Protein AF-0000000080641724 (afdb_homodimer)

Nearest PDB structures (foldseek):
  3l7t-assembly2_C  TM=9.526E-01  e=4.894E-16  Streptococcus mutans
  2p25-assembly1_A-2  TM=9.460E-01  e=2.985E-15  Enterococcus faecalis V583
  3e5d-assembly1_A-2  TM=8.410E-01  e=4.192E-09  Listeria monocytogenes serotype 4b str. F2365
  5umq-assembly1_A  TM=7.640E-01  e=7.347E-09  Streptomyces sp. CB03234
  3vcx-assembly1_A  TM=6.620E-01  e=4.503E-07  Rhodopseudomonas palustris CGA009

Sequence (254 aa):
MLKSIHHIAIICSDYEKSKAFYTEILGFGIMKETYRKERGSYKLDLALDGAYVIELFSFPDPPERPTRPEAAGLRHLAFTVNDLEAAVRELKEKGIETEPIRTDPLTGKRFTFSFDPDKLPLELYEAMLKSIHHIAIICSDYEKSKAFYTEILGFGIMKETYRKERGSYKLDLALDGAYVIELFSFPDPPERPTRPEAAGLRHLAFTVNDLEAAVRELKEKGIETEPIRTDPLTGKRFTFSFDPDKLPLELYEA

Structure (mmCIF, N/CA/C/O backbone):
data_AF-0000000080641724-model_v1
#
loop_
_entity.id
_entity.type
_entity.pdbx_description
1 polymer 'Lactoylglutathione lyase Methylglyoxalase Aldoketomutase Glyoxalase I Glx I Ketone-aldehyde mutase S-D-lactoylglutathione methylglyoxal lyase'
#
loop_
_atom_site.group_PDB
_atom_site.id
_atom_site.type_symbol
_atom_site.label_atom_id
_atom_site.label_alt_id
_atom_site.label_comp_id
_atom_site.label_asym_id
_atom_site.label_entity_id
_atom_site.label_seq_id
_atom_site.pdbx_PDB_ins_code
_atom_site.Cartn_x
_atom_site.Cartn_y
_atom_site.Cartn_z
_atom_site.occupancy
_atom_site.B_iso_or_equiv
_atom_site.auth_seq_id
_atom_site.auth_comp_id
_atom_site.auth_asym_id
_atom_site.auth_atom_id
_atom_site.pdbx_PDB_model_num
ATOM 1 N N . MET A 1 1 ? 4.84 9.578 15.953 1 93.94 1 MET A N 1
ATOM 2 C CA . MET A 1 1 ? 3.527 9.977 15.453 1 93.94 1 MET A CA 1
ATOM 3 C C . MET A 1 1 ? 2.775 8.789 14.875 1 93.94 1 MET A C 1
ATOM 5 O O . MET A 1 1 ? 1.697 8.43 15.359 1 93.94 1 MET A O 1
ATOM 9 N N . LEU A 1 2 ? 3.295 8.125 13.852 1 96.75 2 LEU A N 1
ATOM 10 C CA . LEU A 1 2 ? 2.686 6.969 13.203 1 96.75 2 LEU A CA 1
ATOM 11 C C . LEU A 1 2 ? 2.953 5.695 14 1 96.75 2 LEU A C 1
ATOM 13 O O . LEU A 1 2 ? 4.062 5.492 14.492 1 96.75 2 LEU A O 1
ATOM 17 N N . LYS A 1 3 ? 2.023 4.824 14.102 1 95.25 3 LYS A N 1
ATOM 18 C CA . LYS A 1 3 ? 2.172 3.619 14.906 1 95.25 3 LYS A CA 1
ATOM 19 C C . LYS A 1 3 ? 2.305 2.381 14.031 1 95.25 3 LYS A C 1
ATOM 21 O O . LYS A 1 3 ? 3.141 1.512 14.289 1 95.25 3 LYS A O 1
ATOM 26 N N . SER A 1 4 ? 1.453 2.211 13.078 1 94.94 4 SER A N 1
ATOM 27 C CA . SER A 1 4 ? 1.405 1.027 12.227 1 94.94 4 SER A CA 1
ATOM 28 C C . SER A 1 4 ? 0.61 1.295 10.953 1 94.94 4 SER A C 1
ATOM 30 O O . SER A 1 4 ? -0.037 2.338 10.82 1 94.94 4 SER A O 1
ATOM 32 N N . ILE A 1 5 ? 0.735 0.429 10.016 1 96.25 5 ILE A N 1
ATOM 33 C CA . ILE A 1 5 ? -0.167 0.452 8.867 1 96.25 5 ILE A CA 1
ATOM 34 C C . ILE A 1 5 ? -1.58 0.085 9.312 1 96.25 5 ILE A C 1
ATOM 36 O O . ILE A 1 5 ? -1.776 -0.913 10.008 1 96.25 5 ILE A O 1
ATOM 40 N N . HIS A 1 6 ? -2.508 0.934 9.062 1 96.88 6 HIS A N 1
ATOM 41 C CA . HIS A 1 6 ? -3.904 0.625 9.344 1 96.88 6 HIS A CA 1
ATOM 42 C C . HIS A 1 6 ? -4.535 -0.172 8.203 1 96.88 6 HIS A C 1
ATOM 44 O O . HIS A 1 6 ? -5.148 -1.215 8.438 1 96.88 6 HIS A O 1
ATOM 50 N N . HIS A 1 7 ? -4.457 0.273 7.016 1 98 7 HIS A N 1
ATOM 51 C CA . HIS A 1 7 ? -4.938 -0.438 5.836 1 98 7 HIS A CA 1
ATOM 52 C C . HIS A 1 7 ? -4.328 0.135 4.562 1 98 7 HIS A C 1
ATOM 54 O O . HIS A 1 7 ? -3.67 1.178 4.598 1 98 7 HIS A O 1
ATOM 60 N N . ILE A 1 8 ? -4.477 -0.623 3.471 1 98.5 8 ILE A N 1
ATOM 61 C CA . ILE A 1 8 ? -4.094 -0.219 2.121 1 98.5 8 ILE A CA 1
ATOM 62 C C . ILE A 1 8 ? -5.324 -0.231 1.214 1 98.5 8 ILE A C 1
ATOM 64 O O . ILE A 1 8 ? -6.117 -1.175 1.245 1 98.5 8 ILE A O 1
ATOM 68 N N . ALA A 1 9 ? -5.461 0.778 0.444 1 98.75 9 ALA A N 1
ATOM 69 C CA . ALA A 1 9 ? -6.602 0.842 -0.465 1 98.75 9 ALA A CA 1
ATOM 70 C C . ALA A 1 9 ? -6.184 0.5 -1.893 1 98.75 9 ALA A C 1
ATOM 72 O O . ALA A 1 9 ? -5.098 0.874 -2.336 1 98.75 9 ALA A O 1
ATOM 73 N N . ILE A 1 10 ? -7.082 -0.162 -2.574 1 98.75 10 ILE A N 1
ATOM 74 C CA . ILE A 1 10 ? -6.895 -0.564 -3.963 1 98.75 10 ILE A CA 1
ATOM 75 C C . ILE A 1 10 ? -8.133 -0.208 -4.777 1 98.75 10 ILE A C 1
ATOM 77 O O . ILE A 1 10 ? -9.266 -0.399 -4.316 1 98.75 10 ILE A O 1
ATOM 81 N N . ILE A 1 11 ? -7.902 0.285 -5.973 1 98.56 11 ILE A N 1
ATOM 82 C CA . ILE A 1 11 ? -8.984 0.478 -6.934 1 98.56 11 ILE A CA 1
ATOM 83 C C . ILE A 1 11 ? -8.953 -0.639 -7.973 1 98.56 11 ILE A C 1
ATOM 85 O O . ILE A 1 11 ? -7.902 -0.942 -8.539 1 98.56 11 ILE A O 1
ATOM 89 N N . CYS A 1 12 ? -10.07 -1.206 -8.164 1 98.62 12 CYS A N 1
ATOM 90 C CA . CYS A 1 12 ? -10.148 -2.232 -9.195 1 98.62 12 CYS A CA 1
ATOM 91 C C . CYS A 1 12 ? -11.055 -1.788 -10.344 1 98.62 12 CYS A C 1
ATOM 93 O O . CYS A 1 12 ? -11.953 -0.975 -10.141 1 98.62 12 CYS A O 1
ATOM 95 N N . SER A 1 13 ? -10.852 -2.328 -11.547 1 98.06 13 SER A N 1
ATOM 96 C CA . SER A 1 13 ? -11.633 -1.978 -12.727 1 98.06 13 SER A CA 1
ATOM 97 C C . SER A 1 13 ? -12.875 -2.848 -12.844 1 98.06 13 SER A C 1
ATOM 99 O O . SER A 1 13 ? -13.938 -2.371 -13.25 1 98.06 13 SER A O 1
ATOM 101 N N . ASP A 1 14 ? -12.766 -4.141 -12.586 1 98.25 14 ASP A N 1
ATOM 102 C CA . ASP A 1 14 ? -13.859 -5.105 -12.555 1 98.25 14 ASP A CA 1
ATOM 103 C C . ASP A 1 14 ? -14.07 -5.652 -11.141 1 98.25 14 ASP A C 1
ATOM 105 O O . ASP A 1 14 ? -13.312 -6.516 -10.688 1 98.25 14 ASP A O 1
ATOM 109 N N . TYR A 1 15 ? -15.164 -5.156 -10.5 1 98.44 15 TYR A N 1
ATOM 110 C CA . TYR A 1 15 ? -15.375 -5.406 -9.078 1 98.44 15 TYR A CA 1
ATOM 111 C C . TYR A 1 15 ? -15.531 -6.898 -8.805 1 98.44 15 TYR A C 1
ATOM 113 O O . TYR A 1 15 ? -14.875 -7.441 -7.914 1 98.44 15 TYR A O 1
ATOM 121 N N . GLU A 1 16 ? -16.344 -7.539 -9.531 1 98.5 16 GLU A N 1
ATOM 122 C CA . GLU A 1 16 ? -16.625 -8.953 -9.281 1 98.5 16 GLU A CA 1
ATOM 123 C C . GLU A 1 16 ? -15.367 -9.797 -9.453 1 98.5 16 GLU A C 1
ATOM 125 O O . GLU A 1 16 ? -15.102 -10.695 -8.648 1 98.5 16 GLU A O 1
ATOM 130 N N . LYS A 1 17 ? -14.625 -9.531 -10.484 1 98.5 17 LYS A N 1
ATOM 131 C CA . LYS A 1 17 ? -13.383 -10.266 -10.742 1 98.5 17 LYS A CA 1
ATOM 132 C C . LYS A 1 17 ? -12.375 -10.047 -9.617 1 98.5 17 LYS A C 1
ATOM 134 O O . LYS A 1 17 ? -11.75 -11 -9.148 1 98.5 17 LYS A O 1
ATOM 139 N N . SER A 1 18 ? -12.242 -8.828 -9.227 1 98.81 18 SER A N 1
ATOM 140 C CA . SER A 1 18 ? -11.281 -8.508 -8.18 1 98.81 18 SER A CA 1
ATOM 141 C C . SER A 1 18 ? -11.719 -9.062 -6.832 1 98.81 18 SER A C 1
ATOM 143 O O . SER A 1 18 ? -10.898 -9.578 -6.066 1 98.81 18 SER A O 1
ATOM 145 N N . LYS A 1 19 ? -12.977 -8.93 -6.551 1 98.75 19 LYS A N 1
ATOM 146 C CA . LYS A 1 19 ? -13.5 -9.516 -5.32 1 98.75 19 LYS A CA 1
ATOM 147 C C . LYS A 1 19 ? -13.18 -11.008 -5.25 1 98.75 19 LYS A C 1
ATOM 149 O O . LYS A 1 19 ? -12.68 -11.492 -4.23 1 98.75 19 LYS A O 1
ATOM 154 N N . ALA A 1 20 ? -13.445 -11.719 -6.289 1 98.75 20 ALA A N 1
ATOM 155 C CA . ALA A 1 20 ? -13.164 -13.148 -6.332 1 98.75 20 ALA A CA 1
ATOM 156 C C . ALA A 1 20 ? -11.672 -13.422 -6.148 1 98.75 20 ALA A C 1
ATOM 158 O O . ALA A 1 20 ? -11.289 -14.344 -5.43 1 98.75 20 ALA A O 1
ATOM 159 N N . PHE A 1 21 ? -10.859 -12.633 -6.754 1 98.81 21 PHE A N 1
ATOM 160 C CA . PHE A 1 21 ? -9.414 -12.805 -6.672 1 98.81 21 PHE A CA 1
ATOM 161 C C . PHE A 1 21 ? -8.93 -12.648 -5.234 1 98.81 21 PHE A C 1
ATOM 163 O O . PHE A 1 21 ? -8.227 -13.508 -4.715 1 98.81 21 PHE A O 1
ATOM 170 N N . TYR A 1 22 ? -9.281 -11.586 -4.582 1 98.75 22 TYR A N 1
ATOM 171 C CA . TYR A 1 22 ? -8.75 -11.273 -3.26 1 98.75 22 TYR A CA 1
ATOM 172 C C . TYR A 1 22 ? -9.359 -12.18 -2.197 1 98.75 22 TYR A C 1
ATOM 174 O O . TYR A 1 22 ? -8.711 -12.508 -1.203 1 98.75 22 TYR A O 1
ATOM 182 N N . THR A 1 23 ? -10.586 -12.633 -2.4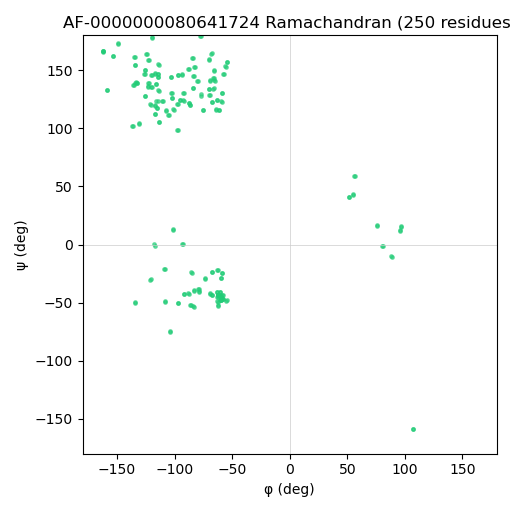16 1 98.44 23 THR A N 1
ATOM 183 C CA . THR A 1 23 ? -11.25 -13.406 -1.371 1 98.44 23 THR A CA 1
ATOM 184 C C . THR A 1 23 ? -11.102 -14.898 -1.631 1 98.44 23 THR A C 1
ATOM 186 O O . THR A 1 23 ? -10.586 -15.633 -0.785 1 98.44 23 THR A O 1
ATOM 189 N N . GLU A 1 24 ? -11.406 -15.359 -2.799 1 98.25 24 GLU A N 1
ATOM 190 C CA . GLU A 1 24 ? -11.43 -16.781 -3.096 1 98.25 24 GLU A CA 1
ATOM 191 C C . GLU A 1 24 ? -10.031 -17.297 -3.416 1 98.25 24 GLU A C 1
ATOM 193 O O . GLU A 1 24 ? -9.656 -18.406 -3.01 1 98.25 24 GLU A O 1
ATOM 198 N N . ILE A 1 25 ? -9.32 -16.547 -4.105 1 98.12 25 ILE A N 1
ATOM 199 C CA . ILE A 1 25 ? -8.008 -17.016 -4.539 1 98.12 25 ILE A CA 1
ATOM 200 C C . ILE A 1 25 ? -6.977 -16.719 -3.451 1 98.12 25 ILE A C 1
ATOM 202 O O . ILE A 1 25 ? -6.258 -17.625 -3.01 1 98.12 25 ILE A O 1
ATOM 206 N N . LEU A 1 26 ? -6.926 -15.469 -2.996 1 98.06 26 LEU A N 1
ATOM 207 C CA . LEU A 1 26 ? -5.891 -15.094 -2.035 1 98.06 26 LEU A CA 1
ATOM 208 C C . LEU A 1 26 ? -6.332 -15.422 -0.611 1 98.06 26 LEU A C 1
ATOM 210 O O . LEU A 1 26 ? -5.508 -15.461 0.305 1 98.06 26 LEU A O 1
ATOM 214 N N . GLY A 1 27 ? -7.605 -15.492 -0.368 1 97.31 27 GLY A N 1
ATOM 215 C CA . GLY A 1 27 ? -8.086 -16 0.905 1 97.31 27 GLY A CA 1
ATOM 216 C C . GLY A 1 27 ? -8.406 -14.914 1.906 1 97.31 27 GLY A C 1
ATOM 217 O O . GLY A 1 27 ? -8.539 -15.18 3.104 1 97.31 27 GLY A O 1
ATOM 218 N N . PHE A 1 28 ? -8.531 -13.711 1.495 1 98.44 28 PHE A N 1
ATOM 219 C CA . PHE A 1 28 ? -8.93 -12.648 2.408 1 98.44 28 PHE A CA 1
ATOM 220 C C . PHE A 1 28 ? -10.359 -12.867 2.896 1 98.44 28 PHE A C 1
ATOM 222 O O . PHE A 1 28 ? -11.227 -13.289 2.129 1 98.44 28 PHE A O 1
ATOM 229 N N . GLY A 1 29 ? -10.586 -12.562 4.215 1 98.25 29 GLY A N 1
ATOM 230 C CA . GLY A 1 29 ? -11.938 -12.539 4.742 1 98.25 29 GLY A CA 1
ATOM 231 C C . GLY A 1 29 ? -12.656 -11.219 4.488 1 98.25 29 GLY A C 1
ATOM 232 O O . GLY A 1 29 ? -12.047 -10.156 4.551 1 98.25 29 GLY A O 1
ATOM 233 N N . ILE A 1 30 ? -13.977 -11.266 4.242 1 98.06 30 ILE A N 1
ATOM 234 C CA . ILE A 1 30 ? -14.789 -10.07 4.055 1 98.06 30 ILE A CA 1
ATOM 235 C C . ILE A 1 30 ? -15.266 -9.555 5.41 1 98.06 30 ILE A C 1
ATOM 237 O O . ILE A 1 30 ? -15.945 -10.273 6.148 1 98.06 30 ILE A O 1
ATOM 241 N N . MET A 1 31 ? -14.906 -8.375 5.711 1 97 31 MET A N 1
ATOM 242 C CA . MET A 1 31 ? -15.391 -7.75 6.938 1 97 31 MET A CA 1
ATOM 243 C C . MET A 1 31 ? -16.672 -6.961 6.684 1 97 31 MET A C 1
ATOM 245 O O . MET A 1 31 ? -17.578 -6.969 7.508 1 97 31 MET A O 1
ATOM 249 N N . LYS A 1 32 ? -16.688 -6.242 5.602 1 96.38 32 LYS A N 1
ATOM 250 C CA . LYS A 1 32 ? -17.859 -5.441 5.219 1 96.38 32 LYS A CA 1
ATOM 251 C C . LYS A 1 32 ? -17.844 -5.129 3.727 1 96.38 32 LYS A C 1
ATOM 253 O O . LYS A 1 32 ? -16.797 -4.789 3.168 1 96.38 32 LYS A O 1
ATOM 258 N N . GLU A 1 33 ? -18.969 -5.328 3.094 1 97.69 33 GLU A N 1
ATOM 259 C CA . GLU A 1 33 ? -19.172 -4.965 1.695 1 97.69 33 GLU A CA 1
ATOM 260 C C . GLU A 1 33 ? -20.266 -3.904 1.562 1 97.69 33 GLU A C 1
ATOM 262 O O . GLU A 1 33 ? -21.406 -4.129 1.961 1 97.69 33 GLU A O 1
ATOM 267 N N . THR A 1 34 ? -19.859 -2.775 0.999 1 96.19 34 THR A N 1
ATOM 268 C CA . THR A 1 34 ? -20.781 -1.649 0.914 1 96.19 34 THR A CA 1
ATOM 269 C C . THR A 1 34 ? -20.906 -1.158 -0.526 1 96.19 34 THR A C 1
ATOM 271 O O . THR A 1 34 ? -19.891 -0.906 -1.189 1 96.19 34 THR A O 1
ATOM 274 N N . TYR A 1 35 ? -22.141 -1.068 -0.961 1 96.81 35 TYR A N 1
ATOM 275 C CA . TYR A 1 35 ? -22.391 -0.408 -2.236 1 96.81 35 TYR A CA 1
ATOM 276 C C . TYR A 1 35 ? -22.828 1.041 -2.027 1 96.81 35 TYR A C 1
ATOM 278 O O . TYR A 1 35 ? -23.797 1.314 -1.316 1 96.81 35 TYR A O 1
ATOM 286 N N . ARG A 1 36 ? -22 1.877 -2.637 1 94.81 36 ARG A N 1
ATOM 287 C CA . ARG A 1 36 ? -22.297 3.305 -2.559 1 94.81 36 ARG A CA 1
ATOM 288 C C . ARG A 1 36 ? -23.031 3.781 -3.809 1 94.81 36 ARG A 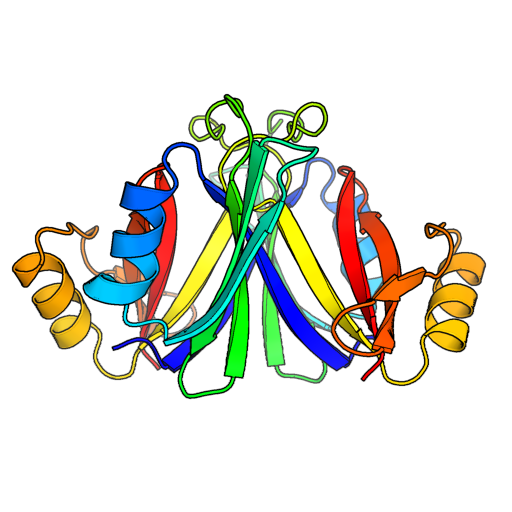C 1
ATOM 290 O O . ARG A 1 36 ? -22.406 4.125 -4.809 1 94.81 36 ARG A O 1
ATOM 297 N N . LYS A 1 37 ? -24.312 3.891 -3.746 1 93.81 37 LYS A N 1
ATOM 298 C CA . LYS A 1 37 ? -25.203 4.117 -4.883 1 93.81 37 LYS A CA 1
ATOM 299 C C . LYS A 1 37 ? -24.922 5.465 -5.539 1 93.81 37 LYS A C 1
ATOM 301 O O . LYS A 1 37 ? -24.891 5.57 -6.77 1 93.81 37 LYS A O 1
ATOM 306 N N . GLU A 1 38 ? -24.688 6.445 -4.723 1 93.12 38 GLU A N 1
ATOM 307 C CA . GLU A 1 38 ? -24.5 7.809 -5.211 1 93.12 38 GLU A CA 1
ATOM 308 C C . GLU A 1 38 ? -23.281 7.914 -6.117 1 93.12 38 GLU A C 1
ATOM 310 O O . GLU A 1 38 ? -23.234 8.766 -7.004 1 93.12 38 GLU A O 1
ATOM 315 N N . ARG A 1 39 ? -22.344 6.996 -6.008 1 91.62 39 ARG A N 1
ATOM 316 C CA . ARG A 1 39 ? -21.109 7.051 -6.77 1 91.62 39 ARG A CA 1
ATOM 317 C C . ARG A 1 39 ? -20.969 5.848 -7.695 1 91.62 39 ARG A C 1
ATOM 319 O O . ARG A 1 39 ? -20.016 5.746 -8.461 1 91.62 39 ARG A O 1
ATOM 326 N N . GLY A 1 40 ? -22.031 4.949 -7.637 1 94.44 40 GLY A N 1
ATOM 327 C CA . GLY A 1 40 ? -21.859 3.711 -8.391 1 94.44 40 GLY A CA 1
ATOM 328 C C . GLY A 1 40 ? -20.594 2.957 -8.031 1 94.44 40 GLY A C 1
ATOM 329 O O . GLY A 1 40 ? -19.844 2.543 -8.914 1 94.44 40 GLY A O 1
ATOM 330 N N . SER A 1 41 ? -20.297 2.869 -6.785 1 96.69 41 SER A N 1
ATOM 331 C CA . SER A 1 41 ? -19.016 2.373 -6.309 1 96.69 41 SER A CA 1
ATOM 332 C C . SER A 1 41 ? -19.188 1.368 -5.176 1 96.69 41 SER A C 1
ATOM 334 O O . SER A 1 41 ? -20.078 1.52 -4.344 1 96.69 41 SER A O 1
ATOM 336 N N . TYR A 1 42 ? -18.391 0.345 -5.23 1 97.94 42 TYR A N 1
ATOM 337 C CA . TYR A 1 42 ? -18.297 -0.574 -4.102 1 97.94 42 TYR A CA 1
ATOM 338 C C . TYR A 1 42 ? -17.094 -0.231 -3.223 1 97.94 42 TYR A C 1
ATOM 340 O O . TYR A 1 42 ? -16.062 0.228 -3.719 1 97.94 42 TYR A O 1
ATOM 348 N N . LYS A 1 43 ? -17.281 -0.448 -1.963 1 97.62 43 LYS A N 1
ATOM 349 C CA . LYS A 1 43 ? -16.188 -0.546 -0.99 1 97.62 43 LYS A CA 1
ATOM 350 C C . LYS A 1 43 ? -16.203 -1.896 -0.281 1 97.62 43 LYS A C 1
ATOM 352 O O . LYS A 1 43 ? -17.188 -2.252 0.366 1 97.62 43 LYS A O 1
ATOM 357 N N . LEU A 1 44 ? -15.148 -2.623 -0.396 1 98.44 44 LEU A N 1
ATOM 358 C CA . LEU A 1 44 ? -15 -3.939 0.213 1 98.44 44 LEU A CA 1
ATOM 359 C C . LEU A 1 44 ? -13.867 -3.947 1.233 1 98.44 44 LEU A C 1
ATOM 361 O O . LEU A 1 44 ? -12.703 -3.779 0.872 1 98.44 44 LEU A O 1
ATOM 365 N N . ASP A 1 45 ? -14.211 -4.09 2.49 1 97.94 45 ASP A N 1
ATOM 366 C CA . ASP A 1 45 ? -13.234 -4.168 3.576 1 97.94 45 ASP A CA 1
ATOM 367 C C . ASP A 1 45 ? -12.766 -5.605 3.791 1 97.94 45 ASP A C 1
ATOM 369 O O . ASP A 1 45 ? -13.578 -6.492 4.078 1 97.94 45 ASP A O 1
ATOM 373 N N . LEU A 1 46 ? -11.469 -5.809 3.672 1 98.5 46 LEU A N 1
ATOM 374 C CA . LEU A 1 46 ? -10.922 -7.16 3.67 1 98.5 46 LEU A CA 1
ATOM 375 C C . LEU A 1 46 ? -9.938 -7.348 4.82 1 98.5 46 LEU A C 1
ATOM 377 O O . LEU A 1 46 ? -9.203 -6.422 5.172 1 98.5 46 LEU A O 1
ATOM 381 N N . ALA A 1 47 ? -9.922 -8.531 5.336 1 97.81 47 ALA A N 1
ATOM 382 C CA . ALA A 1 47 ? -9.055 -8.867 6.465 1 97.81 47 ALA A CA 1
ATOM 383 C C . ALA A 1 47 ? -8.203 -10.094 6.152 1 97.81 47 ALA A C 1
ATOM 385 O O . ALA A 1 47 ? -8.609 -10.969 5.391 1 97.81 47 ALA A O 1
ATOM 386 N N . LEU A 1 48 ? -7.012 -10.141 6.664 1 95.62 48 LEU A N 1
ATOM 387 C CA . LEU A 1 48 ? -6.152 -11.32 6.723 1 95.62 48 LEU A CA 1
ATOM 388 C C . LEU A 1 48 ? -6.07 -11.859 8.148 1 95.62 48 LEU A C 1
ATOM 390 O O . LEU A 1 48 ? -5.594 -11.164 9.055 1 95.62 48 LEU A O 1
ATOM 394 N N . ASP A 1 49 ? -6.555 -13.039 8.406 1 91.81 49 ASP A N 1
ATOM 395 C CA . ASP A 1 49 ? -6.57 -13.648 9.734 1 91.81 49 ASP A CA 1
ATOM 396 C C . ASP A 1 49 ? -7.18 -12.711 10.766 1 91.81 49 ASP A C 1
ATOM 398 O O . ASP A 1 49 ? -6.598 -12.484 11.828 1 91.81 49 ASP A O 1
ATOM 402 N N . GLY A 1 50 ? -8.211 -12.039 10.422 1 91.31 50 GLY A N 1
ATOM 403 C CA . GLY A 1 50 ? -8.969 -11.195 11.328 1 91.31 50 GLY A CA 1
ATOM 404 C C . GLY A 1 50 ? -8.445 -9.773 11.398 1 91.31 50 GLY A C 1
ATOM 405 O O . GLY A 1 50 ? -9.086 -8.898 11.984 1 91.31 50 GLY A O 1
ATOM 406 N N . ALA A 1 51 ? -7.309 -9.484 10.852 1 92.62 51 ALA A N 1
ATOM 407 C CA . ALA A 1 51 ? -6.734 -8.148 10.875 1 92.62 51 ALA A CA 1
ATOM 408 C C . ALA A 1 51 ? -7.148 -7.352 9.641 1 92.62 51 ALA A C 1
ATOM 410 O O . ALA A 1 51 ? -7.004 -7.832 8.508 1 92.62 51 ALA A O 1
ATOM 411 N N . TYR A 1 52 ? -7.758 -6.191 9.852 1 91.94 52 TYR A N 1
ATOM 412 C CA . TYR A 1 52 ? -8.156 -5.273 8.789 1 91.94 52 TYR A CA 1
ATOM 413 C C . TYR A 1 52 ? -6.953 -4.836 7.965 1 91.94 52 TYR A C 1
ATOM 415 O O . TYR A 1 52 ? -6 -4.266 8.5 1 91.94 52 TYR A O 1
ATOM 423 N N . VAL A 1 53 ? -6.973 -5.066 6.621 1 94.56 53 VAL A N 1
ATOM 424 C CA . VAL A 1 53 ? -5.734 -4.898 5.871 1 94.56 53 VAL A CA 1
ATOM 425 C C . VAL A 1 53 ? -6.012 -4.113 4.59 1 94.56 53 VAL A C 1
ATOM 427 O O . VAL A 1 53 ? -5.309 -3.146 4.281 1 94.56 53 VAL A O 1
ATOM 430 N N . ILE A 1 54 ? -7.016 -4.496 3.781 1 98.25 54 ILE A N 1
ATOM 431 C CA . ILE A 1 54 ? -7.211 -3.93 2.449 1 98.25 54 ILE A CA 1
ATOM 432 C C . ILE A 1 54 ? -8.609 -3.334 2.342 1 98.25 54 ILE A C 1
ATOM 434 O O . ILE A 1 54 ? -9.586 -3.934 2.811 1 98.25 54 ILE A O 1
ATOM 438 N N . GLU A 1 55 ? -8.703 -2.184 1.783 1 98.38 55 GLU A N 1
ATOM 439 C CA . GLU A 1 55 ? -9.945 -1.629 1.253 1 98.38 55 GLU A CA 1
ATOM 440 C C . GLU A 1 55 ? -9.969 -1.682 -0.272 1 98.38 55 GLU A C 1
ATOM 442 O O . GLU A 1 55 ? -9.18 -1.002 -0.933 1 98.38 55 GLU A O 1
ATOM 447 N N . LEU A 1 56 ? -10.82 -2.498 -0.816 1 98.75 56 LEU A N 1
ATOM 448 C CA . LEU A 1 56 ? -10.984 -2.596 -2.264 1 98.75 56 LEU A CA 1
ATOM 449 C C . LEU A 1 56 ? -12.125 -1.715 -2.746 1 98.75 56 LEU A C 1
ATOM 451 O O . LEU A 1 56 ? -13.266 -1.863 -2.289 1 98.75 56 LEU A O 1
ATOM 455 N N . PHE A 1 57 ? -11.812 -0.826 -3.689 1 98.38 57 PHE A N 1
ATOM 456 C CA . PHE A 1 57 ? -12.797 0.1 -4.234 1 98.38 57 PHE A CA 1
ATOM 457 C C . PHE A 1 57 ? -13.055 -0.187 -5.707 1 98.38 57 PHE A C 1
ATOM 459 O O . PHE A 1 57 ? -12.133 -0.544 -6.445 1 98.38 57 PHE A O 1
ATOM 466 N N . SER A 1 58 ? -14.227 -0.011 -6.066 1 97.69 58 SER A N 1
ATOM 467 C CA . SER A 1 58 ? -14.531 0.132 -7.488 1 97.69 58 SER A CA 1
ATOM 468 C C . SER A 1 58 ? -15.047 1.531 -7.801 1 97.69 58 SER A C 1
ATOM 470 O O . SER A 1 58 ? -15.664 2.178 -6.949 1 97.69 58 SER A O 1
ATOM 472 N N . PHE A 1 59 ? -14.734 2.027 -8.961 1 95.88 59 PHE A N 1
ATOM 473 C CA . PHE A 1 59 ? -15.289 3.254 -9.523 1 95.88 59 PHE A CA 1
ATOM 474 C C . PHE A 1 59 ? -15.688 3.047 -10.977 1 95.88 59 PHE A C 1
ATOM 476 O O . PHE A 1 59 ? -15.18 2.148 -11.648 1 95.88 59 PHE A O 1
ATOM 483 N N . PRO A 1 60 ? -16.641 3.887 -11.328 1 94.5 60 PRO A N 1
ATOM 484 C CA . PRO A 1 60 ? -16.984 3.775 -12.742 1 94.5 60 PRO A CA 1
ATOM 485 C C . PRO A 1 60 ? -15.812 4.09 -13.664 1 94.5 60 PRO A C 1
ATOM 487 O O . PRO A 1 60 ? -15.281 5.199 -13.633 1 94.5 60 PRO A O 1
ATOM 490 N N . ASP A 1 61 ? -15.32 3.227 -14.414 1 92.81 61 ASP A N 1
ATOM 491 C CA . ASP A 1 61 ? -14.359 3.309 -15.508 1 92.81 61 ASP A CA 1
ATOM 492 C C . ASP A 1 61 ? -13.055 3.961 -15.047 1 92.81 61 ASP A C 1
ATOM 494 O O . ASP A 1 61 ? -12.602 4.938 -15.641 1 92.81 61 ASP A O 1
ATOM 498 N N . PRO A 1 62 ? -12.359 3.422 -14.047 1 96.5 62 PRO A N 1
ATOM 499 C CA . PRO A 1 62 ? -11.055 3.973 -13.688 1 96.5 62 PRO A CA 1
ATOM 500 C C . PRO A 1 62 ? -10.008 3.775 -14.789 1 96.5 62 PRO A C 1
ATOM 502 O O . PRO A 1 62 ? -10.016 2.75 -15.469 1 96.5 62 PRO A O 1
ATOM 505 N N . PRO A 1 63 ? -9.117 4.82 -14.953 1 96.38 63 PRO A N 1
ATOM 506 C CA . PRO A 1 63 ? -8.008 4.559 -15.867 1 96.38 63 PRO A CA 1
ATOM 507 C C . PRO A 1 63 ? -7.203 3.316 -15.484 1 96.38 63 PRO A C 1
ATOM 509 O O . PRO A 1 63 ? -7.148 2.951 -14.305 1 96.38 63 PRO A O 1
ATOM 512 N N . GLU A 1 64 ? -6.609 2.734 -16.5 1 96.5 64 GLU A N 1
ATOM 513 C CA . GLU A 1 64 ? -5.781 1.558 -16.25 1 96.5 64 GLU A CA 1
ATOM 514 C C . GLU A 1 64 ? -4.555 1.908 -15.414 1 96.5 64 GLU A C 1
ATOM 516 O O . GLU A 1 64 ? -4.031 3.021 -15.5 1 96.5 64 GLU A O 1
ATOM 521 N N . ARG A 1 65 ? -4.102 0.995 -14.648 1 96.19 65 ARG A N 1
ATOM 522 C CA . ARG A 1 65 ? -2.857 1.165 -13.906 1 96.19 65 ARG A CA 1
ATOM 523 C C . ARG A 1 65 ? -1.688 1.42 -14.852 1 96.19 65 ARG A C 1
ATOM 525 O O . ARG A 1 65 ? -1.47 0.658 -15.797 1 96.19 65 ARG A O 1
ATOM 532 N N . PRO A 1 66 ? -0.918 2.459 -14.562 1 93.81 66 PRO A N 1
ATOM 533 C CA . PRO A 1 66 ? 0.319 2.633 -15.328 1 93.81 66 PRO A CA 1
ATOM 534 C C . PRO A 1 66 ? 1.416 1.658 -14.906 1 93.81 66 PRO A C 1
ATOM 536 O O . PRO A 1 66 ? 1.977 1.793 -13.812 1 93.81 66 PRO A O 1
ATOM 539 N N . THR A 1 67 ? 1.852 0.777 -15.742 1 88.88 67 THR A N 1
ATOM 540 C CA . THR A 1 67 ? 2.738 -0.31 -15.344 1 88.88 67 THR A CA 1
ATOM 541 C C . THR A 1 67 ? 4.051 -0.251 -16.125 1 88.88 67 THR A C 1
ATOM 543 O O . THR A 1 67 ? 5.086 -0.704 -15.641 1 88.88 67 THR A O 1
ATOM 546 N N . ARG A 1 68 ? 4.027 0.265 -17.344 1 86.88 68 ARG A N 1
ATOM 547 C CA . ARG A 1 68 ? 5.234 0.34 -18.156 1 86.88 68 ARG A CA 1
ATOM 548 C C . ARG A 1 68 ? 5.34 1.691 -18.859 1 86.88 68 ARG A C 1
ATOM 550 O O . ARG A 1 68 ? 4.758 1.892 -19.922 1 86.88 68 ARG A O 1
ATOM 557 N N . PRO A 1 69 ? 6.102 2.459 -18.359 1 92.31 69 PRO A N 1
ATOM 558 C CA . PRO A 1 69 ? 6.777 2.395 -17.062 1 92.31 69 PRO A CA 1
ATOM 559 C C . PRO A 1 69 ? 5.824 2.59 -15.891 1 92.31 69 PRO A C 1
ATOM 561 O O . PRO A 1 69 ? 4.684 3.027 -16.078 1 92.31 69 PRO A O 1
ATOM 564 N N . GLU A 1 70 ? 6.191 2.158 -14.727 1 95.25 70 GLU A N 1
ATOM 565 C CA . GLU A 1 70 ? 5.406 2.398 -13.516 1 95.25 70 GLU A CA 1
ATOM 566 C C . GLU A 1 70 ? 5.438 3.873 -13.125 1 95.25 70 GLU A C 1
ATOM 568 O O . GLU A 1 70 ? 6.469 4.531 -13.25 1 95.25 70 GLU A O 1
ATOM 573 N N . ALA A 1 71 ? 4.328 4.336 -12.672 1 96.69 71 ALA A N 1
ATOM 574 C CA . ALA A 1 71 ? 4.207 5.734 -12.266 1 96.69 71 ALA A CA 1
ATOM 575 C C . ALA A 1 71 ? 4.68 5.926 -10.828 1 96.69 71 ALA A C 1
ATOM 577 O O . ALA A 1 71 ? 4.777 4.961 -10.062 1 96.69 71 ALA A O 1
ATOM 578 N N . ALA A 1 72 ? 5 7.203 -10.5 1 97.88 72 ALA A N 1
ATOM 579 C CA . ALA A 1 72 ? 5.191 7.551 -9.094 1 97.88 72 ALA A CA 1
ATOM 580 C C . ALA A 1 72 ? 3.971 7.164 -8.266 1 97.88 72 ALA A C 1
ATOM 582 O O . ALA A 1 72 ? 2.854 7.094 -8.781 1 97.88 72 ALA A O 1
ATOM 583 N N . GLY A 1 73 ? 4.219 7 -6.965 1 97.56 73 GLY A N 1
ATOM 584 C CA . GLY A 1 73 ? 3.168 6.504 -6.094 1 97.56 73 GLY A CA 1
ATOM 585 C C . GLY A 1 73 ? 3.393 5.07 -5.641 1 97.56 73 GLY A C 1
ATOM 586 O O . GLY A 1 73 ? 4.531 4.598 -5.605 1 97.56 73 GLY A O 1
ATOM 587 N N . LEU A 1 74 ? 2.316 4.5 -5.262 1 97.75 74 LEU A N 1
ATOM 588 C CA . LEU A 1 74 ? 2.416 3.137 -4.75 1 97.75 74 LEU A CA 1
ATOM 589 C C . LEU A 1 74 ? 2.752 2.162 -5.875 1 97.75 74 LEU A C 1
ATOM 591 O O . LEU A 1 74 ? 2.115 2.18 -6.93 1 97.75 74 LEU A O 1
ATOM 595 N N . ARG A 1 75 ? 3.709 1.294 -5.59 1 98.19 75 ARG A N 1
ATOM 596 C CA . ARG A 1 75 ? 4.254 0.395 -6.602 1 98.19 75 ARG A CA 1
ATOM 597 C C . ARG A 1 75 ? 3.719 -1.021 -6.422 1 98.19 75 ARG A C 1
ATOM 599 O O . ARG A 1 75 ? 2.844 -1.463 -7.172 1 98.19 75 ARG A O 1
ATOM 606 N N . HIS A 1 76 ? 4.199 -1.739 -5.445 1 98.56 76 HIS A N 1
ATOM 607 C CA . HIS A 1 76 ? 3.736 -3.102 -5.207 1 98.56 76 HIS A CA 1
ATOM 608 C C . HIS A 1 76 ? 3.449 -3.338 -3.73 1 98.56 76 HIS A C 1
ATOM 610 O O . HIS A 1 76 ? 3.803 -2.512 -2.885 1 98.56 76 HIS A O 1
ATOM 616 N N . LEU A 1 77 ? 2.701 -4.355 -3.5 1 98.38 77 LEU A N 1
ATOM 617 C CA . LEU A 1 77 ? 2.365 -4.836 -2.164 1 98.38 77 LEU A CA 1
ATOM 618 C C . LEU A 1 77 ? 2.973 -6.211 -1.913 1 98.38 77 LEU A C 1
ATOM 620 O O . LEU A 1 77 ? 2.895 -7.094 -2.77 1 98.38 77 LEU A O 1
ATOM 624 N N . ALA A 1 78 ? 3.613 -6.383 -0.766 1 98.44 78 ALA A N 1
ATOM 625 C CA . ALA A 1 78 ? 4.258 -7.656 -0.449 1 98.44 78 ALA A CA 1
ATOM 626 C C . ALA A 1 78 ? 3.604 -8.312 0.762 1 98.44 78 ALA A C 1
ATOM 628 O O . ALA A 1 78 ? 3.324 -7.652 1.763 1 98.44 78 ALA A O 1
ATOM 629 N N . PHE A 1 79 ? 3.414 -9.609 0.654 1 98.25 79 PHE A N 1
ATOM 630 C CA . PHE A 1 79 ? 2.857 -10.398 1.745 1 98.25 79 PHE A CA 1
ATOM 631 C C . PHE A 1 79 ? 3.865 -11.43 2.234 1 98.25 79 PHE A C 1
ATOM 633 O O . PHE A 1 79 ? 4.625 -11.992 1.439 1 98.25 79 PHE A O 1
ATOM 640 N N . THR A 1 80 ? 3.779 -11.688 3.518 1 97.75 80 THR A N 1
ATOM 641 C CA . THR A 1 80 ? 4.57 -12.766 4.094 1 97.75 80 THR A CA 1
ATOM 642 C C . THR A 1 80 ? 3.865 -14.109 3.922 1 97.75 80 THR A C 1
ATOM 644 O O . THR A 1 80 ? 2.652 -14.211 4.113 1 97.75 80 THR A O 1
ATOM 647 N N . VAL A 1 81 ? 4.605 -15.117 3.514 1 98.19 81 VAL A N 1
ATOM 648 C CA . VAL A 1 81 ? 4.113 -16.484 3.482 1 98.19 81 VAL A CA 1
ATOM 649 C C . VAL A 1 81 ? 5.066 -17.391 4.258 1 98.19 81 VAL A C 1
ATOM 651 O O . VAL A 1 81 ? 6.266 -17.125 4.332 1 98.19 81 VAL A O 1
ATOM 654 N N . ASN A 1 82 ? 4.562 -18.453 4.855 1 97.62 82 ASN A N 1
ATOM 655 C CA . ASN A 1 82 ? 5.402 -19.391 5.594 1 97.62 82 ASN A CA 1
ATOM 656 C C . ASN A 1 82 ? 6.133 -20.344 4.656 1 97.62 82 ASN A C 1
ATOM 658 O O . ASN A 1 82 ? 7.281 -20.719 4.906 1 97.62 82 ASN A O 1
ATOM 662 N N . ASP A 1 83 ? 5.543 -20.812 3.664 1 98.06 83 ASP A N 1
ATOM 663 C CA . ASP A 1 83 ? 6.051 -21.75 2.672 1 98.06 83 ASP A CA 1
ATOM 664 C C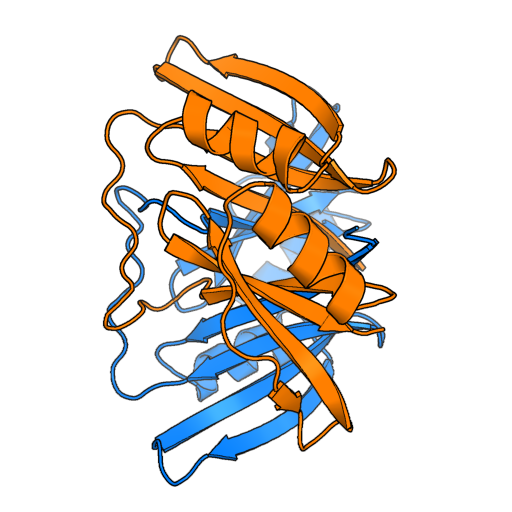 . ASP A 1 83 ? 5.781 -21.25 1.254 1 98.06 83 ASP A C 1
ATOM 666 O O . ASP A 1 83 ? 4.664 -21.391 0.745 1 98.06 83 ASP A O 1
ATOM 670 N N . LEU A 1 84 ? 6.82 -20.75 0.611 1 98.5 84 LEU A N 1
ATOM 671 C CA . LEU A 1 84 ? 6.676 -20.109 -0.689 1 98.5 84 LEU A CA 1
ATOM 672 C C . LEU A 1 84 ? 6.277 -21.125 -1.757 1 98.5 84 LEU A C 1
ATOM 674 O O . LEU A 1 84 ? 5.41 -20.844 -2.59 1 98.5 84 LEU A O 1
ATOM 678 N N . GLU A 1 85 ? 6.887 -22.281 -1.758 1 98.25 85 GLU A N 1
ATOM 679 C CA . GLU A 1 85 ? 6.562 -23.312 -2.74 1 98.25 85 GLU A CA 1
ATOM 680 C C . GLU A 1 85 ? 5.098 -23.734 -2.643 1 98.25 85 GLU A C 1
ATOM 682 O O . GLU A 1 85 ? 4.422 -23.891 -3.662 1 98.25 85 GLU A O 1
ATOM 687 N N . ALA A 1 86 ? 4.684 -23.906 -1.44 1 98.38 86 ALA A N 1
ATOM 688 C CA . ALA A 1 86 ? 3.285 -24.281 -1.228 1 98.38 86 ALA A CA 1
ATOM 689 C C . ALA A 1 86 ? 2.348 -23.188 -1.728 1 98.38 86 ALA A C 1
ATOM 691 O O . ALA A 1 86 ? 1.313 -23.469 -2.334 1 98.38 86 ALA A O 1
ATOM 692 N N . ALA A 1 87 ? 2.688 -21.953 -1.431 1 98.44 87 ALA A N 1
ATOM 693 C CA . ALA A 1 87 ? 1.878 -20.812 -1.876 1 98.44 87 ALA A CA 1
ATOM 694 C C . ALA A 1 87 ? 1.787 -20.766 -3.398 1 98.44 87 ALA A C 1
ATOM 696 O O . ALA A 1 87 ? 0.703 -20.594 -3.957 1 98.44 87 ALA A O 1
ATOM 697 N N . VAL A 1 88 ? 2.898 -20.891 -4.059 1 98.5 88 VAL A N 1
ATOM 698 C CA . VAL A 1 88 ? 2.959 -20.875 -5.516 1 98.5 88 VAL A CA 1
ATOM 699 C C . VAL A 1 88 ? 2.105 -22 -6.086 1 98.5 88 VAL A C 1
ATOM 701 O O . VAL A 1 88 ? 1.353 -21.797 -7.039 1 98.5 88 VAL A O 1
ATOM 704 N N . ARG A 1 89 ? 2.271 -23.172 -5.504 1 98.31 89 ARG A N 1
ATOM 705 C CA . ARG A 1 89 ? 1.482 -24.312 -5.941 1 98.31 89 ARG A CA 1
ATOM 706 C C . ARG A 1 89 ? -0.01 -24.031 -5.805 1 98.31 89 ARG A C 1
ATOM 708 O O . ARG A 1 89 ? -0.789 -24.328 -6.711 1 98.31 89 ARG A O 1
ATOM 715 N N . GLU A 1 90 ? -0.361 -23.516 -4.699 1 98.12 90 GLU A N 1
ATOM 716 C CA . GLU A 1 90 ? -1.764 -23.203 -4.457 1 98.12 90 GLU A CA 1
ATOM 717 C C . GLU A 1 90 ? -2.289 -22.203 -5.484 1 98.12 90 GLU A C 1
ATOM 719 O O . GLU A 1 90 ? -3.396 -22.359 -6.004 1 98.12 90 GLU A O 1
ATOM 724 N N . LEU A 1 91 ? -1.566 -21.141 -5.723 1 98.44 91 LEU A N 1
ATOM 725 C CA . LEU A 1 91 ? -1.959 -20.141 -6.719 1 98.44 91 LEU A CA 1
ATOM 726 C C . LEU A 1 91 ? -2.107 -20.781 -8.094 1 98.44 91 LEU A C 1
ATOM 728 O O . LEU A 1 91 ? -3.082 -20.531 -8.805 1 98.44 91 LEU A O 1
ATOM 732 N N . LYS A 1 92 ? -1.191 -21.625 -8.453 1 98.06 92 LYS A N 1
ATOM 733 C CA . LYS A 1 92 ? -1.232 -22.297 -9.742 1 98.06 92 LYS A CA 1
ATOM 734 C C . LYS A 1 92 ? -2.479 -23.172 -9.875 1 98.06 92 LYS A C 1
ATOM 736 O O . LYS A 1 92 ? -3.121 -23.188 -10.922 1 98.06 92 LYS A O 1
ATOM 741 N N . GLU A 1 93 ? -2.762 -23.875 -8.82 1 98.06 93 GLU A N 1
ATOM 742 C CA . GLU A 1 93 ? -3.945 -24.719 -8.812 1 98.06 93 GLU A CA 1
ATOM 743 C C . GLU A 1 93 ? -5.219 -23.906 -9.031 1 98.06 93 GLU A C 1
ATOM 745 O O . GLU A 1 93 ? -6.211 -24.438 -9.547 1 98.06 93 GLU A O 1
ATOM 750 N N . LYS A 1 94 ? -5.133 -22.719 -8.625 1 98 94 LYS A N 1
ATOM 751 C CA . LYS A 1 94 ? -6.285 -21.828 -8.766 1 98 94 LYS A CA 1
ATOM 752 C C . LYS A 1 94 ? -6.207 -21.031 -10.07 1 98 94 LYS A C 1
ATOM 754 O O . LYS A 1 94 ? -6.977 -20.078 -10.266 1 98 94 LYS A O 1
ATOM 759 N N . GLY A 1 95 ? -5.188 -21.25 -10.828 1 97.69 95 GLY A N 1
ATOM 760 C CA . GLY A 1 95 ? -5.086 -20.656 -12.156 1 97.69 95 GLY A CA 1
ATOM 761 C C . GLY A 1 95 ? -4.285 -19.375 -12.164 1 97.69 95 GLY A C 1
ATOM 762 O O . GLY A 1 95 ? -4.363 -18.594 -13.125 1 97.69 95 GLY A O 1
ATOM 763 N N . ILE A 1 96 ? -3.629 -19.078 -11.148 1 98.12 96 ILE A N 1
ATOM 764 C CA . ILE A 1 96 ? -2.842 -17.859 -11.055 1 98.12 96 ILE A CA 1
ATOM 765 C C . ILE A 1 96 ? -1.363 -18.172 -11.266 1 98.12 96 ILE A C 1
ATOM 767 O O . ILE A 1 96 ? -0.798 -19.016 -10.562 1 98.12 96 ILE A O 1
ATOM 771 N N . GLU A 1 97 ? -0.777 -17.5 -12.172 1 97.44 97 GLU A N 1
ATOM 772 C CA . GLU A 1 97 ? 0.648 -17.688 -12.43 1 97.44 97 GLU A CA 1
ATOM 773 C C . GLU A 1 97 ? 1.491 -16.766 -11.539 1 97.44 97 GLU A C 1
ATOM 775 O O . GLU A 1 97 ? 1.037 -15.703 -11.133 1 97.44 97 GLU A O 1
ATOM 780 N N . THR A 1 98 ? 2.662 -17.234 -11.258 1 98.5 98 THR A N 1
ATOM 781 C CA . THR A 1 98 ? 3.668 -16.438 -10.57 1 98.5 98 THR A CA 1
ATOM 782 C C . THR A 1 98 ? 4.945 -16.344 -11.398 1 98.5 98 THR A C 1
ATOM 784 O O . THR A 1 98 ? 5.164 -17.141 -12.305 1 98.5 98 THR A O 1
ATOM 787 N N . GLU A 1 99 ? 5.742 -15.359 -11.125 1 98.44 99 GLU A N 1
ATOM 788 C CA . GLU A 1 99 ? 7.105 -15.344 -11.648 1 98.44 99 GLU A CA 1
ATOM 789 C C . GLU A 1 99 ? 7.953 -16.438 -11.016 1 98.44 99 GLU A C 1
ATOM 791 O O . GLU A 1 99 ? 7.539 -17.062 -10.031 1 98.44 99 GLU A O 1
ATOM 796 N N . PRO A 1 100 ? 9.109 -16.734 -11.664 1 98.25 100 PRO A N 1
ATOM 797 C CA . PRO A 1 100 ? 10 -17.688 -10.992 1 98.25 100 PRO A CA 1
ATOM 798 C C . PRO A 1 100 ? 10.398 -17.219 -9.594 1 98.25 100 PRO A C 1
ATOM 800 O O . PRO A 1 100 ? 10.516 -16.016 -9.344 1 98.25 100 PRO A O 1
ATOM 803 N N . ILE A 1 101 ? 10.555 -18.219 -8.758 1 98.44 101 ILE A N 1
ATOM 804 C CA . ILE A 1 101 ? 11.039 -17.922 -7.414 1 98.44 101 ILE A CA 1
ATOM 805 C C . ILE A 1 101 ? 12.477 -17.406 -7.484 1 98.44 101 ILE A C 1
ATOM 807 O O . ILE A 1 101 ? 13.305 -17.969 -8.211 1 98.44 101 ILE A O 1
ATOM 811 N N . ARG A 1 102 ? 12.664 -16.375 -6.762 1 98.12 102 ARG A N 1
ATOM 812 C CA . ARG A 1 102 ? 14 -15.797 -6.645 1 98.12 102 ARG A CA 1
ATOM 813 C C . ARG A 1 102 ? 14.43 -15.703 -5.184 1 98.12 102 ARG A C 1
ATOM 815 O O . ARG A 1 102 ? 13.609 -15.859 -4.277 1 98.12 102 ARG A O 1
ATOM 822 N N . THR A 1 103 ? 15.734 -15.508 -5.027 1 97.44 103 THR A N 1
ATOM 823 C CA . THR A 1 103 ? 16.312 -15.266 -3.705 1 97.44 103 THR A CA 1
ATOM 824 C C . THR A 1 103 ? 16.797 -13.82 -3.582 1 97.44 103 THR A C 1
ATOM 826 O O . THR A 1 103 ? 17.516 -13.336 -4.445 1 97.44 103 THR A O 1
ATOM 829 N N . ASP A 1 104 ? 16.281 -13.156 -2.6 1 92.75 104 ASP A N 1
ATOM 830 C CA . ASP A 1 104 ? 16.781 -11.82 -2.299 1 92.75 104 ASP A CA 1
ATOM 831 C C . ASP A 1 104 ? 18.25 -11.875 -1.847 1 92.75 104 ASP A C 1
ATOM 833 O O . ASP A 1 104 ? 18.562 -12.445 -0.801 1 92.75 104 ASP A O 1
ATOM 837 N N . PRO A 1 105 ? 19.062 -11.305 -2.58 1 88.44 105 PRO A N 1
ATOM 838 C CA . PRO A 1 105 ? 20.484 -11.453 -2.246 1 88.44 105 PRO A CA 1
ATOM 839 C C . PRO A 1 105 ? 20.859 -10.758 -0.938 1 88.44 105 PRO A C 1
ATOM 841 O O . PRO A 1 105 ? 21.875 -11.102 -0.318 1 88.44 105 PRO A O 1
ATOM 844 N N . LEU A 1 106 ? 20.141 -9.828 -0.557 1 84 106 LEU A N 1
ATOM 845 C CA . LEU A 1 106 ? 20.453 -9.078 0.658 1 84 106 LEU A CA 1
ATOM 846 C C . LEU A 1 106 ? 20.016 -9.852 1.897 1 84 106 LEU A C 1
ATOM 848 O O . LEU A 1 106 ? 20.734 -9.883 2.9 1 84 106 LEU A O 1
ATOM 852 N N . THR A 1 107 ? 18.891 -10.539 1.863 1 88.75 107 THR A N 1
ATOM 853 C CA . THR A 1 107 ? 18.312 -11.148 3.057 1 88.75 107 THR A CA 1
ATOM 854 C C . THR A 1 107 ? 18.453 -12.672 3.002 1 88.75 107 THR A C 1
ATOM 856 O O . THR A 1 107 ? 18.328 -13.352 4.023 1 88.75 107 THR A O 1
ATOM 859 N N . GLY A 1 108 ? 18.625 -13.18 1.823 1 94.06 108 GLY A N 1
ATOM 860 C CA . GLY A 1 108 ? 18.672 -14.625 1.628 1 94.06 108 GLY A CA 1
ATOM 861 C C . GLY A 1 108 ? 17.297 -15.258 1.575 1 94.06 108 GLY A C 1
ATOM 862 O O . GLY A 1 108 ? 17.172 -16.484 1.424 1 94.06 108 GLY A O 1
ATOM 863 N N . LYS A 1 109 ? 16.312 -14.5 1.729 1 96.69 109 LYS A N 1
ATOM 864 C CA . LYS A 1 109 ? 14.945 -15.016 1.716 1 96.69 109 LYS A CA 1
ATOM 865 C C . LYS A 1 109 ? 14.43 -15.172 0.287 1 96.69 109 LYS A C 1
ATOM 867 O O . LYS A 1 109 ? 14.859 -14.453 -0.616 1 96.69 109 LYS A O 1
ATOM 872 N N . ARG A 1 110 ? 13.539 -16.062 0.103 1 98.38 110 ARG A N 1
ATOM 873 C CA . ARG A 1 110 ? 12.961 -16.359 -1.205 1 98.38 110 ARG A CA 1
ATOM 874 C C . ARG A 1 110 ? 11.68 -15.555 -1.421 1 98.38 110 ARG A C 1
ATOM 876 O O . ARG A 1 110 ? 10.938 -15.289 -0.473 1 98.38 110 ARG A O 1
ATOM 883 N N . PHE A 1 111 ? 11.445 -15.18 -2.645 1 98.69 111 PHE A N 1
ATOM 884 C CA . PHE A 1 111 ? 10.25 -14.406 -2.967 1 98.69 111 PHE A CA 1
ATOM 885 C C . PHE A 1 111 ? 9.844 -14.625 -4.418 1 98.69 111 PHE A C 1
ATOM 887 O O . PHE A 1 111 ? 10.609 -15.172 -5.211 1 98.69 111 PHE A O 1
ATOM 894 N N . THR A 1 112 ? 8.648 -14.305 -4.746 1 98.81 112 THR A N 1
ATOM 895 C CA . THR A 1 112 ? 8.133 -14.273 -6.109 1 98.81 112 THR A CA 1
ATOM 896 C C . THR A 1 112 ? 7.051 -13.203 -6.258 1 98.81 112 THR A C 1
ATOM 898 O O . THR A 1 112 ? 6.699 -12.531 -5.289 1 98.81 112 THR A O 1
ATOM 901 N N . PHE A 1 113 ? 6.625 -13.016 -7.484 1 98.69 113 PHE A N 1
ATOM 902 C CA . PHE A 1 113 ? 5.559 -12.055 -7.75 1 98.69 113 PHE A CA 1
ATOM 903 C C . PHE A 1 113 ? 4.391 -12.727 -8.461 1 98.69 113 PHE A C 1
ATOM 905 O O . PHE A 1 113 ? 4.59 -13.578 -9.328 1 98.69 113 PHE A O 1
ATOM 912 N N . SER A 1 114 ? 3.262 -12.383 -8.078 1 98.38 114 SER A N 1
ATOM 913 C CA . SER A 1 114 ? 2.039 -12.555 -8.859 1 98.38 114 SER A CA 1
ATOM 914 C C . SER A 1 114 ? 1.368 -11.211 -9.133 1 98.38 114 SER A C 1
ATOM 916 O O . SER A 1 114 ? 1.894 -10.164 -8.766 1 98.38 114 SER A O 1
ATOM 918 N N . PHE A 1 115 ? 0.26 -11.273 -9.883 1 98.31 115 PHE A N 1
ATOM 919 C CA . PHE A 1 115 ? -0.401 -10.039 -10.281 1 98.31 115 PHE A CA 1
ATOM 920 C C . PHE A 1 115 ? -1.91 -10.148 -10.102 1 98.31 115 PHE A C 1
ATOM 922 O O . PHE A 1 115 ? -2.504 -11.18 -10.406 1 98.31 115 PHE A O 1
ATOM 929 N N . ASP A 1 116 ? -2.473 -9.102 -9.578 1 98.44 116 ASP A N 1
ATOM 930 C CA . ASP A 1 116 ? -3.928 -9.133 -9.445 1 98.44 116 ASP A CA 1
ATOM 931 C C . ASP A 1 116 ? -4.602 -8.859 -10.789 1 98.44 116 ASP A C 1
ATOM 933 O O . ASP A 1 116 ? -3.926 -8.656 -11.805 1 98.44 116 ASP A O 1
ATOM 937 N N . PRO A 1 117 ? -5.945 -8.859 -10.883 1 98.19 117 PRO A N 1
ATOM 938 C CA . PRO A 1 117 ? -6.645 -8.742 -12.164 1 98.19 117 PRO A CA 1
ATOM 939 C C . PRO A 1 117 ? -6.293 -7.461 -12.914 1 98.19 117 PRO A C 1
ATOM 941 O O . PRO A 1 117 ? -6.453 -7.391 -14.133 1 98.19 117 PRO A O 1
ATOM 944 N N . ASP A 1 118 ? -5.852 -6.398 -12.219 1 98 118 ASP A N 1
ATOM 945 C CA . ASP A 1 118 ? -5.48 -5.137 -12.852 1 98 118 ASP A CA 1
ATOM 946 C C . ASP A 1 118 ? -3.963 -5.008 -12.969 1 98 118 ASP A C 1
ATOM 948 O O . ASP A 1 118 ? -3.441 -3.902 -13.133 1 98 118 ASP A O 1
ATOM 952 N N . LYS A 1 119 ? -3.299 -6.105 -12.742 1 97.06 119 LYS A N 1
ATOM 953 C CA . LYS A 1 119 ? -1.862 -6.227 -12.977 1 97.06 119 LYS A CA 1
ATOM 954 C C . LYS A 1 119 ? -1.07 -5.523 -11.875 1 97.06 119 LYS A C 1
ATOM 956 O O . LYS A 1 119 ? 0.093 -5.168 -12.07 1 97.06 119 LYS A O 1
ATOM 961 N N . LEU A 1 120 ? -1.683 -5.238 -10.812 1 98.06 120 LEU A N 1
ATOM 962 C CA . LEU A 1 120 ? -0.938 -4.793 -9.641 1 98.06 120 LEU A CA 1
ATOM 963 C C . LEU A 1 120 ? -0.001 -5.887 -9.141 1 98.06 120 LEU A C 1
ATOM 965 O O . LEU A 1 120 ? -0.446 -6.988 -8.812 1 98.06 120 LEU A O 1
ATOM 969 N N . PRO A 1 121 ? 1.313 -5.582 -9.031 1 98.5 121 PRO A N 1
ATOM 970 C CA . PRO A 1 121 ? 2.225 -6.617 -8.539 1 98.5 121 PRO A CA 1
ATOM 971 C C . PRO A 1 121 ? 2.018 -6.93 -7.059 1 98.5 121 PRO A C 1
ATOM 973 O O . PRO A 1 121 ? 1.948 -6.012 -6.234 1 98.5 121 PRO A O 1
ATOM 976 N N . LEU A 1 122 ? 1.868 -8.148 -6.773 1 98.69 122 LEU A N 1
ATOM 977 C CA . LEU A 1 122 ? 1.817 -8.688 -5.422 1 98.69 122 LEU A CA 1
ATOM 978 C C . LEU A 1 122 ? 3.004 -9.617 -5.16 1 98.69 122 LEU A C 1
ATOM 980 O O . LEU A 1 122 ? 3.16 -10.633 -5.836 1 98.69 122 LEU A O 1
ATOM 984 N N . GLU A 1 123 ? 3.766 -9.203 -4.242 1 98.81 123 GLU A N 1
ATOM 985 C CA . GLU A 1 123 ? 4.953 -9.969 -3.889 1 98.81 123 GLU A CA 1
ATOM 986 C C . GLU A 1 123 ? 4.66 -10.953 -2.76 1 98.81 123 GLU A C 1
ATOM 988 O O . GLU A 1 123 ? 3.984 -10.609 -1.788 1 98.81 123 GLU A O 1
ATOM 993 N N . LEU A 1 124 ? 5.031 -12.188 -2.93 1 98.75 124 LEU A N 1
ATOM 994 C CA . LEU A 1 124 ? 5.043 -13.18 -1.861 1 98.75 124 LEU A CA 1
ATOM 995 C C . LEU A 1 124 ? 6.457 -13.383 -1.323 1 98.75 124 LEU A C 1
ATOM 997 O O . LEU A 1 124 ? 7.355 -13.781 -2.064 1 98.75 124 LEU A O 1
ATOM 1001 N N . TYR A 1 125 ? 6.609 -13.031 -0.088 1 98.44 125 TYR A N 1
ATOM 1002 C CA . TYR A 1 125 ? 7.91 -13.055 0.565 1 98.44 125 TYR A CA 1
ATOM 1003 C C . TYR A 1 125 ? 7.938 -14.086 1.688 1 98.44 125 TYR A C 1
ATOM 1005 O O . TYR A 1 125 ? 7.129 -14.023 2.615 1 98.44 125 TYR A O 1
ATOM 1013 N N . GLU A 1 126 ? 8.875 -15.008 1.603 1 98.19 126 GLU A N 1
ATOM 1014 C CA . GLU A 1 126 ? 8.898 -16.125 2.541 1 98.19 126 GLU A CA 1
ATOM 1015 C C . GLU A 1 126 ? 9.453 -15.703 3.895 1 98.19 126 GLU A C 1
ATOM 1017 O O . GLU A 1 126 ? 10.477 -15.016 3.963 1 98.19 126 GLU A O 1
ATOM 1022 N N . ALA A 1 127 ? 8.68 -16.016 5 1 92.75 127 ALA A N 1
ATOM 1023 C CA . ALA A 1 127 ? 9.086 -15.68 6.359 1 92.75 127 ALA A CA 1
ATOM 1024 C C . ALA A 1 127 ? 10.406 -16.344 6.727 1 92.75 127 ALA A C 1
ATOM 1026 O O . ALA A 1 127 ? 10.734 -17.406 6.215 1 92.75 127 ALA A O 1
ATOM 1027 N N . MET B 1 1 ? -2.721 -19.141 3.268 1 93.88 1 MET B N 1
ATOM 1028 C CA . MET B 1 1 ? -1.527 -18.922 2.453 1 93.88 1 MET B CA 1
ATOM 1029 C C . MET B 1 1 ? -0.792 -17.656 2.881 1 93.88 1 MET B C 1
ATOM 1031 O O . MET B 1 1 ? 0.362 -17.719 3.307 1 93.88 1 MET B O 1
ATOM 1035 N N . LEU B 1 2 ? -1.405 -16.5 2.805 1 96.75 2 LEU B N 1
ATOM 1036 C CA . LEU B 1 2 ? -0.821 -15.211 3.184 1 96.75 2 LEU B CA 1
ATOM 1037 C C . LEU B 1 2 ? -0.871 -15.016 4.695 1 96.75 2 LEU B C 1
ATOM 1039 O O . LEU B 1 2 ? -1.872 -15.344 5.336 1 96.75 2 LEU B O 1
ATOM 1043 N N . LYS B 1 3 ? 0.119 -14.469 5.281 1 95.19 3 LYS B N 1
ATOM 1044 C CA . LYS B 1 3 ? 0.185 -14.32 6.73 1 95.19 3 LYS B CA 1
ATOM 1045 C C . LYS B 1 3 ? 0.003 -12.859 7.141 1 95.19 3 LYS B C 1
ATOM 1047 O O . LYS B 1 3 ? -0.719 -12.562 8.094 1 95.19 3 LYS B O 1
ATOM 1052 N N . SER B 1 4 ? 0.71 -11.961 6.551 1 94.94 4 SER B N 1
ATOM 1053 C CA . SER B 1 4 ? 0.711 -10.547 6.906 1 94.94 4 SER B CA 1
ATOM 1054 C C . SER B 1 4 ? 1.283 -9.695 5.777 1 94.94 4 SER B C 1
ATOM 1056 O O . SER B 1 4 ? 1.827 -10.219 4.809 1 94.94 4 SER B O 1
ATOM 1058 N N . ILE B 1 5 ? 1.087 -8.43 5.859 1 96.19 5 ILE B N 1
ATOM 1059 C CA . ILE B 1 5 ? 1.804 -7.508 4.984 1 96.19 5 ILE B CA 1
ATOM 1060 C C . ILE B 1 5 ? 3.289 -7.512 5.332 1 96.19 5 ILE B C 1
ATOM 1062 O O . ILE B 1 5 ? 3.658 -7.383 6.504 1 96.19 5 ILE B O 1
ATOM 1066 N N . HIS B 1 6 ? 4.102 -7.805 4.402 1 96.81 6 HIS B N 1
ATOM 1067 C CA . HIS B 1 6 ? 5.543 -7.723 4.605 1 96.81 6 HIS B CA 1
ATOM 1068 C C . HIS B 1 6 ? 6.047 -6.297 4.398 1 96.81 6 HIS B C 1
ATOM 1070 O O . HIS B 1 6 ? 6.758 -5.758 5.25 1 96.81 6 HIS B O 1
ATOM 1076 N N . HIS B 1 7 ? 5.766 -5.688 3.309 1 97.94 7 HIS B N 1
ATOM 1077 C CA . HIS B 1 7 ? 6.109 -4.297 3.031 1 97.94 7 HIS B CA 1
ATOM 1078 C C . HIS B 1 7 ? 5.277 -3.742 1.88 1 97.94 7 HIS B C 1
ATOM 1080 O O . HIS B 1 7 ? 4.566 -4.488 1.207 1 97.94 7 HIS B O 1
ATOM 1086 N N . ILE B 1 8 ? 5.32 -2.416 1.742 1 98.5 8 ILE B N 1
ATOM 1087 C CA . ILE B 1 8 ? 4.715 -1.678 0.64 1 98.5 8 ILE B CA 1
ATOM 1088 C C . ILE B 1 8 ? 5.789 -0.892 -0.109 1 98.5 8 ILE B C 1
ATOM 1090 O O . ILE B 1 8 ? 6.645 -0.252 0.509 1 98.5 8 ILE B O 1
ATOM 1094 N N . ALA B 1 9 ? 5.734 -0.946 -1.374 1 98.75 9 ALA B N 1
ATOM 1095 C CA . ALA B 1 9 ? 6.715 -0.215 -2.17 1 98.75 9 ALA B CA 1
ATOM 1096 C C . ALA B 1 9 ? 6.113 1.062 -2.746 1 98.75 9 ALA B C 1
ATOM 1098 O O . ALA B 1 9 ? 4.949 1.082 -3.145 1 98.75 9 ALA B O 1
ATOM 1099 N N . ILE B 1 10 ? 6.938 2.068 -2.807 1 98.75 10 ILE B N 1
ATOM 1100 C CA . ILE B 1 10 ? 6.57 3.373 -3.348 1 98.75 10 ILE B CA 1
ATOM 1101 C C . ILE B 1 10 ? 7.648 3.852 -4.316 1 98.75 10 ILE B C 1
ATOM 1103 O O . ILE B 1 10 ? 8.844 3.703 -4.051 1 98.75 10 ILE B O 1
ATOM 1107 N N . ILE B 1 11 ? 7.207 4.434 -5.41 1 98.56 11 ILE B N 1
ATOM 1108 C CA . ILE B 1 11 ? 8.117 5.117 -6.328 1 98.56 11 ILE B CA 1
ATOM 1109 C C . ILE B 1 11 ? 8.008 6.625 -6.129 1 98.56 11 ILE B C 1
ATOM 1111 O O . ILE B 1 11 ? 6.91 7.18 -6.098 1 98.56 11 ILE B O 1
ATOM 1115 N N . CYS B 1 12 ? 9.125 7.211 -5.984 1 98.62 12 CYS B N 1
ATOM 1116 C CA . CYS B 1 12 ? 9.125 8.664 -5.871 1 98.62 12 CYS B CA 1
ATOM 1117 C C . CYS B 1 12 ? 9.812 9.312 -7.066 1 98.62 12 CYS B C 1
ATOM 1119 O O . CYS B 1 12 ? 10.68 8.695 -7.688 1 98.62 12 CYS B O 1
ATOM 1121 N N . SER B 1 13 ? 9.461 10.562 -7.391 1 98.06 13 SER B N 1
ATOM 1122 C CA . SER B 1 13 ? 10.031 11.289 -8.523 1 98.06 13 SER B CA 1
ATOM 1123 C C . SER B 1 13 ? 11.305 12.023 -8.117 1 98.06 13 SER B C 1
ATOM 1125 O O . SER B 1 13 ? 12.258 12.109 -8.898 1 98.06 13 SER B O 1
ATOM 1127 N N . ASP B 1 14 ? 11.32 12.656 -6.957 1 98.25 14 ASP B N 1
ATOM 1128 C CA . ASP B 1 14 ? 12.477 13.336 -6.363 1 98.25 14 ASP B CA 1
ATOM 1129 C C . ASP B 1 14 ? 12.93 12.625 -5.09 1 98.25 14 ASP B C 1
ATOM 1131 O O . ASP B 1 14 ? 12.312 12.781 -4.035 1 98.25 14 ASP B O 1
ATOM 1135 N N . TYR B 1 15 ? 14.078 11.898 -5.219 1 98.44 15 TYR B N 1
ATOM 1136 C CA . TYR B 1 15 ? 14.508 10.992 -4.16 1 98.44 15 TYR B CA 1
ATOM 1137 C C . TYR B 1 15 ? 14.812 11.758 -2.879 1 98.44 15 TYR B C 1
ATOM 1139 O O . TYR B 1 15 ? 14.336 11.383 -1.802 1 98.44 15 TYR B O 1
ATOM 1147 N N . GLU B 1 16 ? 15.555 12.781 -2.969 1 98.5 16 GLU B N 1
ATOM 1148 C CA . GLU B 1 16 ? 15.961 13.523 -1.777 1 98.5 16 GLU B CA 1
ATOM 1149 C C . GLU B 1 16 ? 14.758 14.117 -1.055 1 98.5 16 GLU B C 1
ATOM 1151 O O . GLU B 1 16 ? 14.68 14.062 0.174 1 98.5 16 GLU B O 1
ATOM 1156 N N . LYS B 1 17 ? 13.852 14.68 -1.808 1 98.5 17 LYS B N 1
ATOM 1157 C CA . LYS B 1 17 ? 12.648 15.266 -1.231 1 98.5 17 LYS B CA 1
ATOM 1158 C C . LYS B 1 17 ? 11.805 14.195 -0.536 1 98.5 17 LYS B C 1
ATOM 1160 O O . LYS B 1 17 ? 11.32 14.406 0.58 1 98.5 17 LYS B O 1
ATOM 1165 N N . SER B 1 18 ? 11.641 13.102 -1.19 1 98.81 18 SER B N 1
ATOM 1166 C CA . SER B 1 18 ? 10.828 12.031 -0.629 1 98.81 18 SER B CA 1
ATOM 1167 C C . SER B 1 18 ? 11.508 11.391 0.58 1 98.81 18 SER B C 1
ATOM 1169 O O . SER B 1 18 ? 10.844 11.086 1.575 1 98.81 18 SER B O 1
ATOM 1171 N N . LYS B 1 19 ? 12.781 11.18 0.462 1 98.75 19 LYS B N 1
ATOM 1172 C CA . LYS B 1 19 ? 13.516 10.664 1.61 1 98.75 19 LYS B CA 1
ATOM 1173 C C . LYS B 1 19 ? 13.32 11.547 2.838 1 98.75 19 LYS B C 1
ATOM 1175 O O . LYS B 1 19 ? 13.016 11.055 3.924 1 98.75 19 LYS B O 1
ATOM 1180 N N . ALA B 1 20 ? 13.469 12.812 2.686 1 98.75 20 ALA B N 1
ATOM 1181 C CA . ALA B 1 20 ? 13.281 13.75 3.789 1 98.75 20 ALA B CA 1
ATOM 1182 C C . ALA B 1 20 ? 11.859 13.688 4.332 1 98.75 20 ALA B C 1
ATOM 1184 O O . ALA B 1 20 ? 11.648 13.703 5.547 1 98.75 20 ALA B O 1
ATOM 1185 N N . PHE B 1 21 ? 10.914 13.586 3.473 1 98.81 21 PHE B N 1
ATOM 1186 C CA . PHE B 1 21 ? 9.508 13.531 3.869 1 98.81 21 PHE B CA 1
ATOM 1187 C C . PHE B 1 21 ? 9.242 12.297 4.73 1 98.81 21 PHE B C 1
ATOM 1189 O O . PHE B 1 21 ? 8.68 12.414 5.82 1 98.81 21 PHE B O 1
ATOM 1196 N N . TYR B 1 22 ? 9.609 11.148 4.281 1 98.75 22 TYR B N 1
ATOM 1197 C CA . TYR B 1 22 ? 9.266 9.898 4.961 1 98.75 22 TYR B CA 1
ATOM 1198 C C . TYR B 1 22 ? 10.094 9.719 6.227 1 98.75 22 TYR B C 1
ATOM 1200 O O . TYR B 1 22 ? 9.625 9.133 7.203 1 98.75 22 TYR B O 1
ATOM 1208 N N . THR B 1 23 ? 11.297 10.266 6.25 1 98.44 23 THR B N 1
ATOM 1209 C CA . THR B 1 23 ? 12.156 10.016 7.402 1 98.44 23 THR B CA 1
ATOM 1210 C C . THR B 1 23 ? 12.078 11.164 8.398 1 98.44 23 THR B C 1
ATOM 1212 O O . THR B 1 23 ? 11.758 10.961 9.57 1 98.44 23 THR B O 1
ATOM 1215 N N . GLU B 1 24 ? 12.234 12.375 7.961 1 98.25 24 GLU B N 1
ATOM 1216 C CA . GLU B 1 24 ? 12.305 13.523 8.859 1 98.25 24 GLU B CA 1
ATOM 1217 C C . GLU B 1 24 ? 10.914 14.008 9.258 1 98.25 24 GLU B C 1
ATOM 1219 O O . GLU B 1 24 ? 10.688 14.383 10.406 1 98.25 24 GLU B O 1
ATOM 1224 N N . ILE B 1 25 ? 10.062 13.992 8.352 1 98.12 25 ILE B N 1
ATOM 1225 C CA . ILE B 1 25 ? 8.734 14.523 8.625 1 98.12 25 ILE B CA 1
ATOM 1226 C C . ILE B 1 25 ? 7.859 13.438 9.242 1 98.12 25 ILE B C 1
ATOM 1228 O O . ILE B 1 25 ? 7.281 13.633 10.312 1 98.12 25 ILE B O 1
ATOM 1232 N N . LEU B 1 26 ? 7.793 12.273 8.586 1 98.06 26 LEU B N 1
ATOM 1233 C CA . LEU B 1 26 ? 6.891 11.227 9.062 1 98.06 26 LEU B CA 1
ATOM 1234 C C . LEU B 1 26 ? 7.562 10.383 10.141 1 98.06 26 LEU B C 1
ATOM 1236 O O . LEU B 1 26 ? 6.891 9.656 10.875 1 98.06 26 LEU B O 1
ATOM 1240 N N . GLY B 1 27 ? 8.867 10.336 10.164 1 97.31 27 GLY B N 1
ATOM 1241 C CA . GLY B 1 27 ? 9.562 9.742 11.289 1 97.31 27 GLY B CA 1
ATOM 1242 C C . GLY B 1 27 ? 9.953 8.297 11.039 1 97.31 27 GLY B C 1
ATOM 1243 O O . GLY B 1 27 ? 10.281 7.562 11.977 1 97.31 27 GLY B O 1
ATOM 1244 N N . PHE B 1 28 ? 9.93 7.832 9.852 1 98.38 28 PHE B N 1
ATOM 1245 C CA . PHE B 1 28 ? 10.391 6.477 9.555 1 98.38 28 PHE B CA 1
ATOM 1246 C C . PHE B 1 28 ? 11.883 6.344 9.82 1 98.38 28 PHE B C 1
ATOM 1248 O O . PHE B 1 28 ? 12.656 7.262 9.531 1 98.38 28 PHE B O 1
ATOM 1255 N N . GLY B 1 29 ? 12.281 5.172 10.383 1 98.25 29 GLY B N 1
ATOM 1256 C CA . GLY B 1 29 ? 13.695 4.848 10.5 1 98.25 29 GLY B CA 1
ATOM 1257 C C . GLY B 1 29 ? 14.266 4.238 9.234 1 98.25 29 GLY B C 1
ATOM 1258 O O . GLY B 1 29 ? 13.602 3.457 8.555 1 98.25 29 GLY B O 1
ATOM 1259 N N . ILE B 1 30 ? 15.547 4.539 8.914 1 98.06 30 ILE B N 1
ATOM 1260 C CA . ILE B 1 30 ? 16.234 3.961 7.77 1 98.06 30 ILE B CA 1
ATOM 1261 C C . ILE B 1 30 ? 16.875 2.631 8.164 1 98.06 30 ILE B C 1
ATOM 1263 O O . ILE B 1 30 ? 17.688 2.578 9.078 1 98.06 30 ILE B O 1
ATOM 1267 N N . MET B 1 31 ? 16.469 1.629 7.504 1 96.94 31 MET B N 1
ATOM 1268 C CA . MET B 1 31 ? 17.094 0.322 7.73 1 96.94 31 MET B CA 1
ATOM 1269 C C . MET B 1 31 ? 18.25 0.096 6.777 1 96.94 31 MET B C 1
ATOM 1271 O O . MET B 1 31 ? 19.281 -0.462 7.172 1 96.94 31 MET B O 1
ATOM 1275 N N . LYS B 1 32 ? 18.078 0.446 5.547 1 96.31 32 LYS B N 1
ATOM 1276 C CA . LYS B 1 32 ? 19.109 0.3 4.523 1 96.31 32 LYS B CA 1
ATOM 1277 C C . LYS B 1 32 ? 18.844 1.232 3.344 1 96.31 32 LYS B C 1
ATOM 1279 O O . LYS B 1 32 ? 17.719 1.365 2.889 1 96.31 32 LYS B O 1
ATOM 1284 N N . GLU B 1 33 ? 19.875 1.916 2.92 1 97.62 33 GLU B N 1
ATOM 1285 C CA . GLU B 1 33 ? 19.859 2.762 1.729 1 97.62 33 GLU B CA 1
ATOM 1286 C C . GLU B 1 33 ? 20.828 2.252 0.673 1 97.62 33 GLU B C 1
ATOM 1288 O O . GLU B 1 33 ? 22.031 2.174 0.919 1 97.62 33 GLU B O 1
ATOM 1293 N N . THR B 1 34 ? 20.25 1.924 -0.468 1 96.12 34 THR B N 1
ATOM 1294 C CA . THR B 1 34 ? 21.078 1.322 -1.518 1 96.12 34 THR B CA 1
ATOM 1295 C C . THR B 1 34 ? 20.938 2.107 -2.818 1 96.12 34 THR B C 1
ATOM 1297 O O . THR B 1 34 ? 19.828 2.379 -3.279 1 96.12 34 THR B O 1
ATOM 1300 N N . TYR B 1 35 ? 22.094 2.469 -3.354 1 96.75 35 TYR B N 1
ATOM 1301 C CA . TYR B 1 35 ? 22.109 3.031 -4.699 1 96.75 35 TYR B CA 1
ATOM 1302 C C . TYR B 1 35 ? 22.453 1.966 -5.734 1 96.75 35 TYR B C 1
ATOM 1304 O O . TYR B 1 35 ? 23.5 1.318 -5.641 1 96.75 35 TYR B O 1
ATOM 1312 N N . ARG B 1 36 ? 21.5 1.824 -6.633 1 94.69 36 ARG B N 1
ATOM 1313 C CA . ARG B 1 36 ? 21.703 0.866 -7.711 1 94.69 36 ARG B CA 1
ATOM 1314 C C . ARG B 1 36 ? 22.203 1.562 -8.977 1 94.69 36 ARG B C 1
ATOM 1316 O O . ARG B 1 36 ? 21.406 2.045 -9.781 1 94.69 36 ARG B O 1
ATOM 1323 N N . LYS B 1 37 ? 23.469 1.537 -9.211 1 93.69 37 LYS B N 1
ATOM 1324 C CA . LYS B 1 37 ? 24.156 2.322 -10.234 1 93.69 37 LYS B CA 1
ATOM 1325 C C . LYS B 1 37 ? 23.688 1.935 -11.633 1 93.69 37 LYS B C 1
ATOM 1327 O O . LYS B 1 37 ? 23.469 2.801 -12.477 1 93.69 37 LYS B O 1
ATOM 1332 N N . GLU B 1 38 ? 23.516 0.66 -11.82 1 93 38 GLU B N 1
ATOM 1333 C CA . GLU B 1 38 ? 23.172 0.142 -13.133 1 93 38 GLU B CA 1
ATOM 1334 C C . GLU B 1 38 ? 21.812 0.677 -13.602 1 93 38 GLU B C 1
ATOM 1336 O O . GLU B 1 38 ? 21.562 0.793 -14.805 1 93 38 GLU B O 1
ATOM 1341 N N . ARG B 1 39 ? 20.969 1.113 -12.688 1 91.56 39 ARG B N 1
ATOM 1342 C CA . ARG B 1 39 ? 19.625 1.566 -13.023 1 91.56 39 ARG B CA 1
ATOM 1343 C C . ARG B 1 39 ? 19.453 3.041 -12.68 1 91.56 39 ARG B C 1
ATOM 1345 O O . ARG B 1 39 ? 18.391 3.619 -12.938 1 91.56 39 ARG B O 1
ATOM 1352 N N . GLY B 1 40 ? 20.547 3.658 -12.117 1 94.38 40 GLY B N 1
ATOM 1353 C CA . GLY B 1 40 ? 20.359 5.016 -11.625 1 94.38 40 GLY B CA 1
ATOM 1354 C C . GLY B 1 40 ? 19.219 5.141 -10.641 1 94.38 40 GLY B C 1
ATOM 1355 O O . GLY B 1 40 ? 18.375 6.027 -10.773 1 94.38 40 GLY B O 1
ATOM 1356 N N . SER B 1 41 ? 19.125 4.227 -9.734 1 96.69 41 SER B N 1
ATOM 1357 C CA . SER B 1 41 ? 17.953 4.098 -8.867 1 96.69 41 SER B CA 1
ATOM 1358 C C . SER B 1 41 ? 18.375 3.895 -7.414 1 96.69 41 SER B C 1
ATOM 1360 O O . SER B 1 41 ? 19.359 3.219 -7.133 1 96.69 41 SER B O 1
ATOM 1362 N N . TYR B 1 42 ? 17.656 4.547 -6.551 1 97.88 42 TYR B N 1
ATOM 1363 C CA . TYR B 1 42 ? 17.797 4.273 -5.125 1 97.88 42 TYR B CA 1
ATOM 1364 C C . TYR B 1 42 ? 16.719 3.303 -4.652 1 97.88 42 TYR B C 1
ATOM 1366 O O . TYR B 1 42 ? 15.594 3.314 -5.156 1 97.88 42 TYR B O 1
ATOM 1374 N N . LYS B 1 43 ? 17.094 2.488 -3.721 1 97.62 43 LYS B N 1
ATOM 1375 C CA . LYS B 1 43 ? 16.172 1.738 -2.867 1 97.62 43 LYS B CA 1
ATOM 1376 C C . LYS B 1 43 ? 16.391 2.07 -1.395 1 97.62 43 LYS B C 1
ATOM 1378 O O . LYS B 1 43 ? 17.484 1.866 -0.865 1 97.62 43 LYS B O 1
ATOM 1383 N N . LEU B 1 44 ? 15.391 2.566 -0.76 1 98.44 44 LEU B N 1
ATOM 1384 C CA . LEU B 1 44 ? 15.438 2.947 0.647 1 98.44 44 LEU B CA 1
ATOM 1385 C C . LEU B 1 44 ? 14.469 2.104 1.472 1 98.44 44 LEU B C 1
ATOM 1387 O O . LEU B 1 44 ? 13.258 2.193 1.295 1 98.44 44 LEU B O 1
ATOM 1391 N N . ASP B 1 45 ? 15.008 1.26 2.328 1 97.88 45 ASP B N 1
ATOM 1392 C CA . ASP B 1 45 ? 14.211 0.419 3.219 1 97.88 45 ASP B CA 1
ATOM 1393 C C . ASP B 1 45 ? 13.883 1.152 4.52 1 97.88 45 ASP B C 1
ATOM 1395 O O . ASP B 1 45 ? 14.781 1.564 5.25 1 97.88 45 ASP B O 1
ATOM 1399 N N . LEU B 1 46 ? 12.594 1.284 4.785 1 98.44 46 LEU B N 1
ATOM 1400 C CA . LEU B 1 46 ? 12.148 2.119 5.895 1 98.44 46 LEU B CA 1
ATOM 1401 C C . LEU B 1 46 ? 11.367 1.297 6.914 1 98.44 46 LEU B C 1
ATOM 1403 O O . LEU B 1 46 ? 10.625 0.383 6.543 1 98.44 46 LEU B O 1
ATOM 1407 N N . ALA B 1 47 ? 11.516 1.665 8.141 1 97.75 47 ALA B N 1
ATOM 1408 C CA . ALA B 1 47 ? 10.852 0.964 9.234 1 97.75 47 ALA B CA 1
ATOM 1409 C C . ALA B 1 47 ? 10.047 1.932 10.094 1 97.75 47 ALA B C 1
ATOM 1411 O O . ALA B 1 47 ? 10.391 3.107 10.219 1 97.75 47 ALA B O 1
ATOM 1412 N N . LEU B 1 48 ? 8.953 1.474 10.633 1 95.69 48 LEU B N 1
ATOM 1413 C CA . LEU B 1 48 ? 8.203 2.129 11.695 1 95.69 48 LEU B CA 1
ATOM 1414 C C . LEU B 1 48 ? 8.367 1.389 13.016 1 95.69 48 LEU B C 1
ATOM 1416 O O . LEU B 1 48 ? 7.988 0.221 13.133 1 95.69 48 LEU B O 1
ATOM 1420 N N . ASP B 1 49 ? 8.961 2.002 14 1 91.81 49 ASP B N 1
ATOM 1421 C CA . ASP B 1 49 ? 9.211 1.388 15.305 1 91.81 49 ASP B CA 1
ATOM 1422 C C . ASP B 1 49 ? 9.914 0.04 15.148 1 91.81 49 ASP B C 1
ATOM 1424 O O . ASP B 1 49 ? 9.492 -0.958 15.734 1 91.81 49 ASP B O 1
ATOM 1428 N N . GLY B 1 50 ? 10.836 -0.055 14.273 1 91.25 50 GLY B N 1
ATOM 1429 C CA . GLY B 1 50 ? 11.664 -1.232 14.086 1 91.25 50 GLY B CA 1
ATOM 1430 C C . GLY B 1 50 ? 11.062 -2.244 13.133 1 91.25 50 GLY B C 1
ATOM 1431 O O . GLY B 1 50 ? 11.734 -3.205 12.734 1 91.25 50 GLY B O 1
ATOM 1432 N N . ALA B 1 51 ? 9.844 -2.092 12.734 1 92.62 51 ALA B N 1
ATOM 1433 C CA . ALA B 1 51 ? 9.188 -3.02 11.812 1 92.62 51 ALA B CA 1
ATOM 1434 C C . ALA B 1 51 ? 9.352 -2.562 10.367 1 92.62 51 ALA B C 1
ATOM 1436 O O . ALA B 1 51 ? 9.07 -1.407 10.039 1 92.62 51 ALA B O 1
ATOM 1437 N N . TYR B 1 52 ? 9.906 -3.436 9.516 1 91.81 52 TYR B N 1
ATOM 1438 C CA . TYR B 1 52 ? 10.078 -3.189 8.094 1 91.81 52 TYR B CA 1
ATOM 1439 C C . TYR B 1 52 ? 8.734 -2.932 7.422 1 91.81 52 TYR B C 1
ATOM 1441 O O . TYR B 1 52 ? 7.836 -3.777 7.469 1 91.81 52 TYR B O 1
ATOM 1449 N N . VAL B 1 53 ? 8.562 -1.764 6.742 1 94.5 53 VAL B N 1
ATOM 1450 C CA . VAL B 1 53 ? 7.215 -1.391 6.32 1 94.5 53 VAL B CA 1
ATOM 1451 C C . VAL B 1 53 ? 7.238 -0.905 4.875 1 94.5 53 VAL B C 1
ATOM 1453 O O . VAL B 1 53 ? 6.43 -1.34 4.051 1 94.5 53 VAL B O 1
ATOM 1456 N N . ILE B 1 54 ? 8.141 0.023 4.508 1 98.25 54 ILE B N 1
ATOM 1457 C CA . ILE B 1 54 ? 8.094 0.685 3.207 1 98.25 54 ILE B CA 1
ATOM 1458 C C . ILE B 1 54 ? 9.414 0.482 2.477 1 98.25 54 ILE B C 1
ATOM 1460 O O . ILE B 1 54 ? 10.492 0.582 3.078 1 98.25 54 ILE B O 1
ATOM 1464 N N . GLU B 1 55 ? 9.344 0.179 1.242 1 98.31 55 GLU B N 1
ATOM 1465 C CA . GLU B 1 55 ? 10.453 0.312 0.297 1 98.31 55 GLU B CA 1
ATOM 1466 C C . GLU B 1 55 ? 10.242 1.509 -0.626 1 98.31 55 GLU B C 1
ATOM 1468 O O . GLU B 1 55 ? 9.32 1.518 -1.444 1 98.31 55 GLU B O 1
ATOM 1473 N N . LEU B 1 56 ? 11.055 2.504 -0.469 1 98.75 56 LEU B N 1
ATOM 1474 C CA . LEU B 1 56 ? 11 3.678 -1.333 1 98.75 56 LEU B CA 1
ATOM 1475 C C . LEU B 1 56 ? 12 3.553 -2.482 1 98.75 56 LEU B C 1
ATOM 1477 O O . LEU B 1 56 ? 13.195 3.387 -2.254 1 98.75 56 LEU B O 1
ATOM 1481 N N . PHE B 1 57 ? 11.477 3.68 -3.703 1 98.38 57 PHE B N 1
ATOM 1482 C CA . PHE B 1 57 ? 12.297 3.564 -4.898 1 98.38 57 PHE B CA 1
ATOM 1483 C C . PHE B 1 57 ? 12.352 4.891 -5.652 1 98.38 57 PHE B C 1
ATOM 1485 O O . PHE B 1 57 ? 11.359 5.621 -5.703 1 98.38 57 PHE B O 1
ATOM 1492 N N . SER B 1 58 ? 13.453 5.121 -6.18 1 97.75 58 SER B N 1
ATOM 1493 C CA . SER B 1 58 ? 13.531 6.129 -7.23 1 97.75 58 SER B CA 1
ATOM 1494 C C . SER B 1 58 ? 13.898 5.504 -8.57 1 97.75 58 SER B C 1
ATOM 1496 O O . SER B 1 58 ? 14.578 4.48 -8.625 1 97.75 58 SER B O 1
ATOM 1498 N N . PHE B 1 59 ? 13.375 6.059 -9.633 1 95.88 59 PHE B N 1
ATOM 1499 C CA . PHE B 1 59 ? 13.75 5.734 -11.008 1 95.88 59 PHE B CA 1
ATOM 1500 C C . PHE B 1 59 ? 13.945 7.004 -11.828 1 95.88 59 PHE B C 1
ATOM 1502 O O . PHE B 1 59 ? 13.406 8.055 -11.492 1 95.88 59 PHE B O 1
ATOM 1509 N N . PRO B 1 60 ? 14.773 6.789 -12.844 1 94.44 60 PRO B N 1
ATOM 1510 C CA . PRO B 1 60 ? 14.914 7.965 -13.703 1 94.44 60 PRO B CA 1
ATOM 1511 C C . PRO B 1 60 ? 13.594 8.383 -14.352 1 94.44 60 PRO B C 1
ATOM 1513 O O . PRO B 1 60 ? 13 7.613 -15.102 1 94.44 60 PRO B O 1
ATOM 1516 N N . ASP B 1 61 ? 13.062 9.477 -14.094 1 92.81 61 ASP B N 1
ATOM 1517 C CA . ASP B 1 61 ? 11.945 10.195 -14.703 1 92.81 61 ASP B CA 1
ATOM 1518 C C . ASP B 1 61 ? 10.688 9.336 -14.719 1 92.81 61 ASP B C 1
ATOM 1520 O O . ASP B 1 61 ? 10.086 9.117 -15.773 1 92.81 61 ASP B O 1
ATOM 1524 N N . PRO B 1 62 ? 10.172 8.867 -13.57 1 96.5 62 PRO B N 1
ATOM 1525 C CA . PRO B 1 62 ? 8.891 8.148 -13.57 1 96.5 62 PRO B CA 1
ATOM 1526 C C . PRO B 1 62 ? 7.719 9.039 -13.961 1 96.5 62 PRO B C 1
ATOM 1528 O O . PRO B 1 62 ? 7.699 10.227 -13.617 1 96.5 62 PRO B O 1
ATOM 1531 N N . PRO B 1 63 ? 6.738 8.43 -14.719 1 96.38 63 PRO B N 1
ATOM 1532 C CA . PRO B 1 63 ? 5.523 9.227 -14.93 1 96.38 63 PRO B CA 1
ATOM 1533 C C . PRO B 1 63 ? 4.883 9.68 -13.617 1 96.38 63 PRO B C 1
ATOM 1535 O O . PRO B 1 63 ? 5.035 9.016 -12.594 1 96.38 63 PRO B O 1
ATOM 1538 N N . GLU 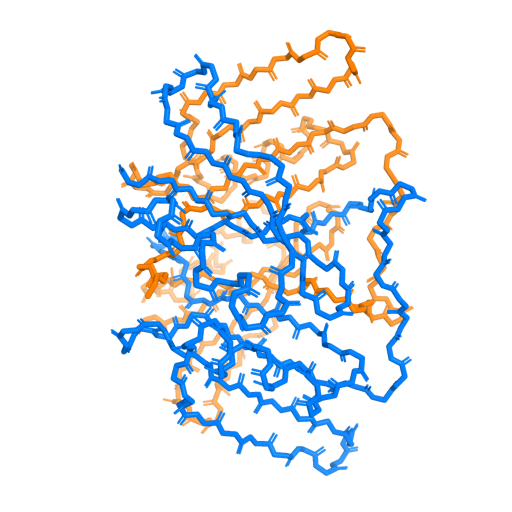B 1 64 ? 4.188 10.781 -13.727 1 96.56 64 GLU B N 1
ATOM 1539 C CA . GLU B 1 64 ? 3.492 11.297 -12.547 1 96.56 64 GLU B CA 1
ATOM 1540 C C . GLU B 1 64 ? 2.387 10.344 -12.102 1 96.56 64 GLU B C 1
ATOM 1542 O O . GLU B 1 64 ? 1.782 9.656 -12.922 1 96.56 64 GLU B O 1
ATOM 1547 N N . ARG B 1 65 ? 2.111 10.328 -10.859 1 96.38 65 ARG B N 1
ATOM 1548 C CA . ARG B 1 65 ? 0.984 9.562 -10.328 1 96.38 65 ARG B CA 1
ATOM 1549 C C . ARG B 1 65 ? -0.328 10.023 -10.953 1 96.38 65 ARG B C 1
ATOM 1551 O O . ARG B 1 65 ? -0.633 11.219 -10.953 1 96.38 65 ARG B O 1
ATOM 1558 N N . PRO B 1 66 ? -1.108 9.078 -11.438 1 94 66 PRO B N 1
ATOM 1559 C CA . PRO B 1 66 ? -2.455 9.445 -11.867 1 94 66 PRO B CA 1
ATOM 1560 C C . PRO B 1 66 ? -3.412 9.68 -10.703 1 94 66 PRO B C 1
ATOM 1562 O O . PRO B 1 66 ? -3.82 8.727 -10.039 1 94 66 PRO B O 1
ATOM 1565 N N . THR B 1 67 ? -3.906 10.867 -10.516 1 89 67 THR B N 1
ATOM 1566 C CA . THR B 1 67 ? -4.648 11.203 -9.305 1 89 67 THR B CA 1
ATOM 1567 C C . THR B 1 67 ? -6.062 11.664 -9.648 1 89 67 THR B C 1
ATOM 1569 O O . THR B 1 67 ? -6.984 11.508 -8.852 1 89 67 THR B O 1
ATOM 1572 N N . ARG B 1 68 ? -6.23 12.273 -10.812 1 87.06 68 ARG B N 1
ATOM 1573 C CA . ARG B 1 68 ? -7.551 12.766 -11.203 1 87.06 68 ARG B CA 1
ATOM 1574 C C . ARG B 1 68 ? -7.852 12.422 -12.656 1 87.06 68 ARG B C 1
ATOM 1576 O O . ARG B 1 68 ? -7.445 13.148 -13.57 1 87.06 68 ARG B O 1
ATOM 1583 N N . PRO B 1 69 ? -8.594 11.492 -12.812 1 92.31 69 PRO B N 1
ATOM 1584 C CA . PRO B 1 69 ? -9.078 10.5 -11.844 1 92.31 69 PRO B CA 1
ATOM 1585 C C . PRO B 1 69 ? -7.977 9.547 -11.391 1 92.31 69 PRO B C 1
ATOM 1587 O O . PRO B 1 69 ? -6.91 9.484 -12.008 1 92.31 69 PRO B O 1
ATOM 1590 N N . GLU B 1 70 ? -8.148 8.914 -10.273 1 95.25 70 GLU B N 1
ATOM 1591 C CA . GLU B 1 70 ? -7.215 7.891 -9.805 1 95.25 70 GLU B CA 1
ATOM 1592 C C . GLU B 1 70 ? -7.285 6.637 -10.672 1 95.25 70 GLU B C 1
ATOM 1594 O O . GLU B 1 70 ? -8.367 6.234 -11.102 1 95.25 70 GLU B O 1
ATOM 1599 N N . ALA B 1 71 ? -6.156 6.082 -10.906 1 96.62 71 ALA B N 1
ATOM 1600 C CA . ALA B 1 71 ? -6.074 4.875 -11.727 1 96.62 71 ALA B CA 1
ATOM 1601 C C . ALA B 1 71 ? -6.336 3.625 -10.898 1 96.62 71 ALA B C 1
ATOM 1603 O O . ALA B 1 71 ? -6.246 3.66 -9.664 1 96.62 71 ALA B O 1
ATOM 1604 N N . ALA B 1 72 ? -6.688 2.523 -11.609 1 97.81 72 ALA B N 1
ATOM 1605 C CA . ALA B 1 72 ? -6.688 1.214 -10.969 1 97.81 72 ALA B CA 1
ATOM 1606 C C . ALA B 1 72 ? -5.332 0.915 -10.328 1 97.81 72 ALA B C 1
ATOM 1608 O O . ALA B 1 72 ? -4.305 1.438 -10.773 1 97.81 72 ALA B O 1
ATOM 1609 N N . GLY B 1 73 ? -5.371 0.019 -9.352 1 97.5 73 GLY B N 1
ATOM 1610 C CA . GLY B 1 73 ? -4.168 -0.252 -8.578 1 97.5 73 GLY B CA 1
ATOM 1611 C C . GLY B 1 73 ? -4.219 0.308 -7.172 1 97.5 73 GLY B C 1
ATOM 1612 O O . GLY B 1 73 ? -5.305 0.503 -6.617 1 97.5 73 GLY B O 1
ATOM 161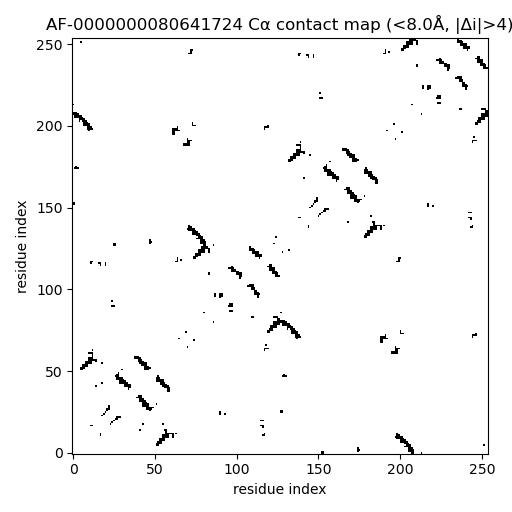3 N N . LEU B 1 74 ? -3.072 0.469 -6.652 1 97.75 74 LEU B N 1
ATOM 1614 C CA . LEU B 1 74 ? -2.996 0.951 -5.277 1 97.75 74 LEU B CA 1
ATOM 1615 C C . LEU B 1 74 ? -3.426 2.412 -5.191 1 97.75 74 LEU B C 1
ATOM 1617 O O . LEU B 1 74 ? -2.951 3.25 -5.961 1 97.75 74 LEU B O 1
ATOM 1621 N N . ARG B 1 75 ? -4.258 2.676 -4.219 1 98.19 75 ARG B N 1
ATOM 1622 C CA . ARG B 1 75 ? -4.883 3.988 -4.098 1 98.19 75 ARG B CA 1
ATOM 1623 C C . ARG B 1 75 ? -4.23 4.805 -2.986 1 98.19 75 ARG B C 1
ATOM 1625 O O . ARG B 1 75 ? -3.461 5.727 -3.258 1 98.19 75 ARG B O 1
ATOM 1632 N N . HIS B 1 76 ? -4.496 4.484 -1.756 1 98.62 76 HIS B N 1
ATOM 1633 C CA . HIS B 1 76 ? -3.912 5.223 -0.64 1 98.62 76 HIS B CA 1
ATOM 1634 C C . HIS B 1 76 ? -3.396 4.273 0.436 1 98.62 76 HIS B C 1
ATOM 1636 O O . HIS B 1 76 ? -3.672 3.072 0.396 1 98.62 76 HIS B O 1
ATOM 1642 N N . LEU B 1 77 ? -2.562 4.809 1.239 1 98.44 77 LEU B N 1
ATOM 1643 C CA . LEU B 1 77 ? -1.996 4.125 2.398 1 98.44 77 LEU B CA 1
ATOM 1644 C C . LEU B 1 77 ? -2.461 4.781 3.695 1 98.44 77 LEU B C 1
ATOM 1646 O O . LEU B 1 77 ? -2.445 6.008 3.814 1 98.44 77 LEU B O 1
ATOM 1650 N N . ALA B 1 78 ? -2.908 3.982 4.652 1 98.5 78 ALA B N 1
ATOM 1651 C CA . ALA B 1 78 ? -3.402 4.516 5.918 1 98.5 78 ALA B CA 1
ATOM 1652 C C . ALA B 1 78 ? -2.527 4.066 7.086 1 98.5 78 ALA B C 1
ATOM 1654 O O . ALA B 1 78 ? -2.146 2.898 7.168 1 98.5 78 ALA B O 1
ATOM 1655 N N . PHE B 1 79 ? -2.271 4.992 7.965 1 98.31 79 PHE B N 1
ATOM 1656 C CA . PHE B 1 79 ? -1.501 4.711 9.172 1 98.31 79 PHE B CA 1
ATOM 1657 C C . PHE B 1 79 ? -2.346 4.938 10.414 1 98.31 79 PHE B C 1
ATOM 1659 O O . PHE B 1 79 ? -3.17 5.855 10.461 1 98.31 79 PHE B O 1
ATOM 1666 N N . THR B 1 80 ? -2.059 4.129 11.414 1 97.81 80 THR B N 1
ATOM 1667 C CA . THR B 1 80 ? -2.68 4.324 12.719 1 97.81 80 THR B CA 1
ATOM 1668 C C . THR B 1 80 ? -1.919 5.371 13.531 1 97.81 80 THR B C 1
ATOM 1670 O O . THR B 1 80 ? -0.686 5.379 13.547 1 97.81 80 THR B O 1
ATOM 1673 N N . VAL B 1 81 ? -2.637 6.289 14.148 1 98.25 81 VAL B N 1
ATOM 1674 C CA . VAL B 1 81 ? -2.061 7.23 15.102 1 98.25 81 VAL B CA 1
ATOM 1675 C C . VAL B 1 81 ? -2.818 7.156 16.422 1 98.25 81 VAL B C 1
ATOM 1677 O O . VAL B 1 81 ? -4.012 6.84 16.453 1 98.25 81 VAL B O 1
ATOM 1680 N N . ASN B 1 82 ? -2.154 7.418 17.531 1 97.69 82 ASN B N 1
ATOM 1681 C CA . ASN B 1 82 ? -2.805 7.402 18.844 1 97.69 82 ASN B CA 1
ATOM 1682 C C . ASN B 1 82 ? -3.602 8.68 19.078 1 97.69 82 ASN B C 1
ATOM 1684 O O . ASN B 1 82 ? -4.668 8.641 19.703 1 97.69 82 ASN B O 1
ATOM 1688 N N . ASP B 1 83 ? -3.133 9.773 18.719 1 98.12 83 ASP B N 1
ATOM 1689 C CA . ASP B 1 83 ? -3.715 11.102 18.891 1 98.12 83 ASP B CA 1
ATOM 1690 C C . ASP B 1 83 ? -3.697 11.883 17.578 1 98.12 83 ASP B C 1
ATOM 1692 O O . ASP B 1 83 ? -2.664 12.43 17.188 1 98.12 83 ASP B O 1
ATOM 1696 N N . LEU B 1 84 ? -4.863 11.977 16.953 1 98.5 84 LEU B N 1
ATOM 1697 C CA . LEU B 1 84 ? -4.957 12.562 15.617 1 98.5 84 LEU B CA 1
ATOM 1698 C C . LEU B 1 84 ? -4.656 14.055 15.648 1 98.5 84 LEU B C 1
ATOM 1700 O O . LEU B 1 84 ? -3.951 14.57 14.781 1 98.5 84 LEU B O 1
ATOM 1704 N N . GLU B 1 85 ? -5.184 14.766 16.625 1 98.25 85 GLU B N 1
ATOM 1705 C CA . GLU B 1 85 ? -4.941 16.203 16.75 1 98.25 85 GLU B CA 1
ATOM 1706 C C . GLU B 1 85 ? -3.451 16.5 16.906 1 98.25 85 GLU B C 1
ATOM 1708 O O . GLU B 1 85 ? -2.928 17.422 16.281 1 98.25 85 GLU B O 1
ATOM 1713 N N . ALA B 1 86 ? -2.838 15.727 17.734 1 98.44 86 ALA B N 1
ATOM 1714 C CA . ALA B 1 86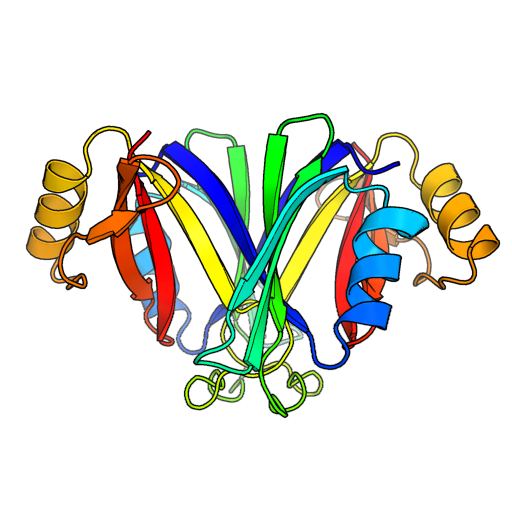 ? -1.402 15.898 17.938 1 98.44 86 ALA B CA 1
ATOM 1715 C C . ALA B 1 86 ? -0.63 15.641 16.641 1 98.44 86 ALA B C 1
ATOM 1717 O O . ALA B 1 86 ? 0.32 16.359 16.328 1 98.44 86 ALA B O 1
ATOM 1718 N N . ALA B 1 87 ? -1.011 14.586 15.938 1 98.44 87 ALA B N 1
ATOM 1719 C CA . ALA B 1 87 ? -0.358 14.25 14.68 1 98.44 87 ALA B CA 1
ATOM 1720 C C . ALA B 1 87 ? -0.5 15.383 13.672 1 98.44 87 ALA B C 1
ATOM 1722 O O . ALA B 1 87 ? 0.473 15.773 13.016 1 98.44 87 ALA B O 1
ATOM 1723 N N . VAL B 1 88 ? -1.685 15.891 13.516 1 98.5 88 VAL B N 1
ATOM 1724 C CA . VAL B 1 88 ? -1.964 16.984 12.586 1 98.5 88 VAL B CA 1
ATOM 1725 C C . VAL B 1 88 ? -1.129 18.203 12.961 1 98.5 88 VAL B C 1
ATOM 1727 O O . VAL B 1 88 ? -0.542 18.859 12.094 1 98.5 88 VAL B O 1
ATOM 1730 N N . ARG B 1 89 ? -1.122 18.516 14.234 1 98.31 89 ARG B N 1
ATOM 1731 C CA . ARG B 1 89 ? -0.329 19.641 14.711 1 98.31 89 ARG B CA 1
ATOM 1732 C C . ARG B 1 89 ? 1.145 19.453 14.359 1 98.31 89 ARG B C 1
ATOM 1734 O O . ARG B 1 89 ? 1.798 20.391 13.898 1 98.31 89 ARG B O 1
ATOM 1741 N N . GLU B 1 90 ? 1.623 18.312 14.609 1 98.12 90 GLU B N 1
ATOM 1742 C CA . GLU B 1 90 ? 3.02 18.016 14.305 1 98.12 90 GLU B CA 1
ATOM 1743 C C . GLU B 1 90 ? 3.312 18.188 12.82 1 98.12 90 GLU B C 1
ATOM 1745 O O . GLU B 1 90 ? 4.34 18.766 12.445 1 98.12 90 GLU B O 1
ATOM 1750 N N . LEU B 1 91 ? 2.484 17.641 11.977 1 98.44 91 LEU B N 1
ATOM 1751 C CA . LEU B 1 91 ? 2.65 17.781 10.531 1 98.44 91 LEU B CA 1
ATOM 1752 C C . LEU B 1 91 ? 2.635 19.25 10.125 1 98.44 91 LEU B C 1
ATOM 1754 O O . LEU B 1 91 ? 3.473 19.688 9.336 1 98.44 91 LEU B O 1
ATOM 1758 N N . LYS B 1 92 ? 1.735 20 10.68 1 98.06 92 LYS B N 1
ATOM 1759 C CA . LYS B 1 92 ? 1.63 21.422 10.375 1 98.06 92 LYS B CA 1
ATOM 1760 C C . LYS B 1 92 ? 2.902 22.172 10.766 1 98.06 92 LYS B C 1
ATOM 1762 O O . LYS B 1 92 ? 3.379 23.031 10.023 1 98.06 92 LYS B O 1
ATOM 1767 N N . GLU B 1 93 ? 3.38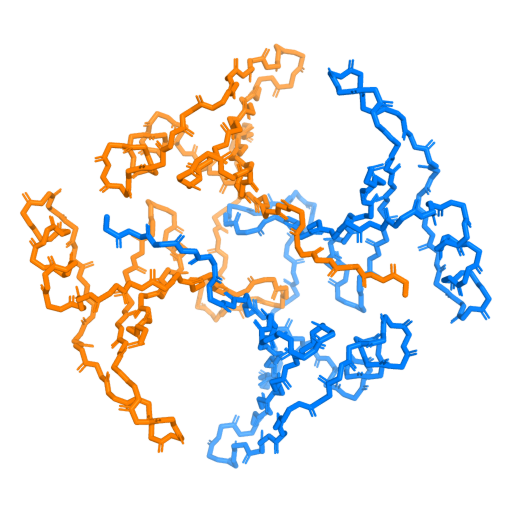3 21.844 11.914 1 98.06 93 GLU B N 1
ATOM 1768 C CA . GLU B 1 93 ? 4.609 22.469 12.398 1 98.06 93 GLU B CA 1
ATOM 1769 C C . GLU B 1 93 ? 5.777 22.203 11.445 1 98.06 93 GLU B C 1
ATOM 1771 O O . GLU B 1 93 ? 6.715 23 11.367 1 98.06 93 GLU B O 1
ATOM 1776 N N . LYS B 1 94 ? 5.676 21.109 10.797 1 98.06 94 LYS B N 1
ATOM 1777 C CA . LYS B 1 94 ? 6.727 20.719 9.867 1 98.06 94 LYS B CA 1
ATOM 1778 C C . LYS B 1 94 ? 6.402 21.188 8.445 1 98.06 94 LYS B C 1
ATOM 1780 O O . LYS B 1 94 ? 7.066 20.781 7.488 1 98.06 94 LYS B O 1
ATOM 1785 N N . GLY B 1 95 ? 5.297 21.844 8.289 1 97.75 95 GLY B N 1
ATOM 1786 C CA . GLY B 1 95 ? 4.961 22.469 7.016 1 97.75 95 GLY B CA 1
ATOM 1787 C C . GLY B 1 95 ? 4.074 21.594 6.148 1 97.75 95 GLY B C 1
ATOM 1788 O O . GLY B 1 95 ? 3.957 21.812 4.941 1 97.75 95 GLY B O 1
ATOM 1789 N N . ILE B 1 96 ? 3.553 20.594 6.68 1 98.19 96 ILE B N 1
ATOM 1790 C CA . ILE B 1 96 ? 2.705 19.672 5.926 1 98.19 96 ILE B CA 1
ATOM 1791 C C . ILE B 1 96 ? 1.238 19.938 6.254 1 98.19 96 ILE B C 1
ATOM 1793 O O . ILE B 1 96 ? 0.843 19.906 7.422 1 98.19 96 ILE B O 1
ATOM 1797 N N . GLU B 1 97 ? 0.485 20.156 5.258 1 97.5 97 GLU B N 1
ATOM 1798 C CA . GLU B 1 97 ? -0.947 20.359 5.441 1 97.5 97 GLU B CA 1
ATOM 1799 C C . GLU B 1 97 ? -1.709 19.047 5.434 1 97.5 97 GLU B C 1
ATOM 1801 O O . GLU B 1 97 ? -1.278 18.078 4.805 1 97.5 97 GLU B O 1
ATOM 1806 N N . THR B 1 98 ? -2.799 19.047 6.148 1 98.5 98 THR B N 1
ATOM 1807 C CA . THR B 1 98 ? -3.744 17.938 6.125 1 98.5 98 THR B CA 1
ATOM 1808 C C . THR B 1 98 ? -5.133 18.406 5.719 1 98.5 98 THR B C 1
ATOM 1810 O O . THR B 1 98 ? -5.43 19.609 5.793 1 98.5 98 THR B O 1
ATOM 1813 N N . GLU B 1 99 ? -5.941 17.516 5.262 1 98.44 99 GLU B N 1
ATOM 1814 C CA . GLU B 1 99 ? -7.367 17.812 5.129 1 98.44 99 GLU B CA 1
ATOM 1815 C C . GLU B 1 99 ? -8.023 17.984 6.496 1 98.44 99 GLU B C 1
ATOM 1817 O O . GLU B 1 99 ? -7.426 17.656 7.523 1 98.44 99 GLU B O 1
ATOM 1822 N N . PRO B 1 100 ? -9.258 18.578 6.477 1 98.25 100 PRO B N 1
ATOM 1823 C CA . PRO B 1 100 ? -9.961 18.625 7.758 1 98.25 100 PRO B CA 1
ATOM 1824 C C . PRO B 1 100 ? -10.18 17.234 8.352 1 98.25 100 PRO B C 1
ATOM 1826 O O . PRO B 1 100 ? -10.344 16.266 7.609 1 98.25 100 PRO B O 1
ATOM 1829 N N . ILE B 1 101 ? -10.141 17.219 9.648 1 98.5 101 ILE B N 1
ATOM 1830 C CA . ILE B 1 101 ? -10.438 15.977 10.352 1 98.5 101 ILE B CA 1
ATOM 1831 C C . ILE B 1 101 ? -11.898 15.602 10.133 1 98.5 101 ILE B C 1
ATOM 1833 O O . ILE B 1 101 ? -12.789 16.453 10.219 1 98.5 101 ILE B O 1
ATOM 1837 N N . ARG B 1 102 ? -12.039 14.367 9.844 1 98.06 102 ARG B N 1
ATOM 1838 C CA . ARG B 1 102 ? -13.375 13.812 9.672 1 98.06 102 ARG B CA 1
ATOM 1839 C C . ARG B 1 102 ? -13.594 12.609 10.586 1 98.06 102 ARG B C 1
ATOM 1841 O O . ARG B 1 102 ? -12.633 12.086 11.156 1 98.06 102 ARG B O 1
ATOM 1848 N N . THR B 1 103 ? -14.875 12.266 10.734 1 97.5 103 THR B N 1
ATOM 1849 C CA . THR B 1 103 ? -15.25 11.062 11.469 1 97.5 103 THR B CA 1
ATOM 1850 C C . THR B 1 103 ? -15.82 10.008 10.523 1 97.5 103 THR B C 1
ATOM 1852 O O . THR B 1 103 ? -16.703 10.297 9.719 1 97.5 103 THR B O 1
ATOM 1855 N N . ASP B 1 104 ? -15.203 8.859 10.555 1 92.94 104 ASP B N 1
ATOM 1856 C CA . ASP B 1 104 ? -15.758 7.738 9.805 1 92.94 104 ASP B CA 1
ATOM 1857 C C . ASP B 1 104 ? -17.125 7.328 10.344 1 92.94 104 ASP B C 1
ATOM 1859 O O . ASP B 1 104 ? -17.234 6.883 11.492 1 92.94 104 ASP B O 1
ATOM 1863 N N . PRO B 1 105 ? -18.094 7.465 9.586 1 88.75 105 PRO B N 1
ATOM 1864 C CA . PRO B 1 105 ? -19.438 7.211 10.125 1 88.75 105 PRO B CA 1
ATOM 1865 C C . PRO B 1 105 ? -19.656 5.742 10.477 1 88.75 105 PRO B C 1
ATOM 1867 O O . PRO B 1 105 ? -20.531 5.422 11.281 1 88.75 105 PRO B O 1
ATOM 1870 N N . LEU B 1 106 ? -18.953 4.887 9.891 1 84.19 106 LEU B N 1
ATOM 1871 C CA . LEU B 1 106 ? -19.125 3.459 10.141 1 84.19 106 LEU B CA 1
ATOM 1872 C C . LEU B 1 106 ? -18.453 3.047 11.445 1 84.19 106 LEU B C 1
ATOM 1874 O O . LEU B 1 106 ? -19 2.25 12.211 1 84.19 106 LEU B O 1
ATOM 1878 N N . THR B 1 107 ? -17.297 3.594 11.781 1 89 107 THR B N 1
ATOM 1879 C CA . THR B 1 107 ? -16.516 3.123 12.914 1 89 107 THR B CA 1
ATOM 1880 C C . THR B 1 107 ? -16.547 4.133 14.055 1 89 107 THR B C 1
ATOM 1882 O O . THR B 1 107 ? -16.219 3.807 15.195 1 89 107 THR B O 1
ATOM 1885 N N . GLY B 1 108 ? -16.859 5.359 13.727 1 94.19 108 GLY B N 1
ATOM 1886 C CA . GLY B 1 108 ? -16.828 6.434 14.703 1 94.19 108 GLY B CA 1
ATOM 1887 C C . GLY B 1 108 ? -15.43 6.977 14.953 1 94.19 108 GLY B C 1
ATOM 1888 O O . GLY B 1 108 ? -15.242 7.891 15.758 1 94.19 108 GLY B O 1
ATOM 1889 N N . LYS B 1 109 ? -14.484 6.434 14.32 1 96.69 109 LYS B N 1
ATOM 1890 C CA . LYS B 1 109 ? -13.102 6.867 14.492 1 96.69 109 LYS B CA 1
ATOM 1891 C C . LYS B 1 109 ? -12.797 8.094 13.641 1 96.69 109 LYS B C 1
ATOM 1893 O O . LYS B 1 109 ? -13.406 8.289 12.586 1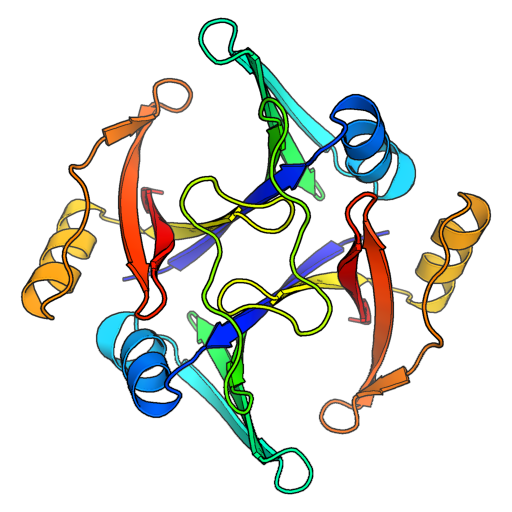 96.69 109 LYS B O 1
ATOM 1898 N N . ARG B 1 110 ? -11.875 8.867 14.07 1 98.44 110 ARG B N 1
ATOM 1899 C CA . ARG B 1 110 ? -11.477 10.086 13.375 1 98.44 110 ARG B CA 1
ATOM 1900 C C . ARG B 1 110 ? -10.305 9.828 12.438 1 98.44 110 ARG B C 1
ATOM 1902 O O . ARG B 1 110 ? -9.453 8.992 12.719 1 98.44 110 ARG B O 1
ATOM 1909 N N . PHE B 1 111 ? -10.305 10.539 11.336 1 98.69 111 PHE B N 1
ATOM 1910 C CA . PHE B 1 111 ? -9.227 10.375 10.367 1 98.69 111 PHE B CA 1
ATOM 1911 C C . PHE B 1 111 ? -9.023 11.648 9.555 1 98.69 111 PHE B C 1
ATOM 1913 O O . PHE B 1 111 ? -9.867 12.547 9.586 1 98.69 111 PHE B O 1
ATOM 1920 N N . THR B 1 112 ? -7.918 11.781 8.922 1 98.81 112 THR B N 1
ATOM 1921 C CA . THR B 1 112 ? -7.617 12.836 7.969 1 98.81 112 THR B CA 1
ATOM 1922 C C . THR B 1 112 ? -6.648 12.336 6.898 1 98.81 112 THR B C 1
ATOM 1924 O O . THR B 1 112 ? -6.199 11.188 6.945 1 98.81 112 THR B O 1
ATOM 1927 N N . PHE B 1 113 ? -6.43 13.172 5.91 1 98.69 113 PHE B N 1
ATOM 1928 C CA . PHE B 1 113 ? -5.488 12.836 4.852 1 98.69 113 PHE B CA 1
ATOM 1929 C C . PHE B 1 113 ? -4.395 13.891 4.742 1 98.69 113 PHE B C 1
ATOM 1931 O O . PHE B 1 113 ? -4.66 15.086 4.867 1 98.69 113 PHE B O 1
ATOM 1938 N N . SER B 1 114 ? -3.244 13.453 4.551 1 98.44 114 SER B N 1
ATOM 1939 C CA . SER B 1 114 ? -2.145 14.242 4.008 1 98.44 114 SER B CA 1
ATOM 1940 C C . SER B 1 114 ? -1.622 13.633 2.707 1 98.44 114 SER B C 1
ATOM 1942 O O . SER B 1 114 ? -2.158 12.633 2.221 1 98.44 114 SER B O 1
ATOM 1944 N N . PHE B 1 115 ? -0.628 14.32 2.113 1 98.31 115 PHE B N 1
ATOM 1945 C CA . PHE B 1 115 ? -0.121 13.867 0.823 1 98.31 115 PHE B CA 1
ATOM 1946 C C . PHE B 1 115 ? 1.402 13.906 0.798 1 98.31 115 PHE B C 1
ATOM 1948 O O . PHE B 1 115 ? 2.016 14.844 1.307 1 98.31 115 PHE B O 1
ATOM 1955 N N . ASP B 1 116 ? 1.96 12.859 0.25 1 98.5 116 ASP B N 1
ATOM 1956 C CA . ASP B 1 116 ? 3.416 12.883 0.137 1 98.5 116 ASP B CA 1
ATOM 1957 C C . ASP B 1 116 ? 3.859 13.773 -1.023 1 98.5 116 ASP B C 1
ATOM 1959 O O . ASP B 1 116 ? 3.027 14.359 -1.716 1 98.5 116 ASP B O 1
ATOM 1963 N N . PRO B 1 117 ? 5.176 13.938 -1.282 1 98.19 117 PRO B N 1
ATOM 1964 C CA . PRO B 1 117 ? 5.664 14.891 -2.283 1 98.19 117 PRO B CA 1
ATOM 1965 C C . PRO B 1 117 ? 5.113 14.609 -3.68 1 98.19 117 PRO B C 1
ATOM 1967 O O . PRO B 1 117 ? 5.078 15.508 -4.527 1 98.19 117 PRO B O 1
ATOM 1970 N N . ASP B 1 118 ? 4.719 13.359 -3.984 1 98 118 ASP B N 1
ATOM 1971 C CA . ASP B 1 118 ? 4.172 13.008 -5.289 1 98 118 ASP B CA 1
ATOM 1972 C C . ASP B 1 118 ? 2.65 12.906 -5.238 1 98 118 ASP B C 1
ATOM 1974 O O . ASP B 1 118 ? 2.033 12.281 -6.102 1 98 118 ASP B O 1
ATOM 1978 N N . LYS B 1 119 ? 2.102 13.398 -4.156 1 97.19 119 LYS B N 1
ATOM 1979 C CA . LYS B 1 119 ? 0.659 13.555 -3.994 1 97.19 119 LYS B CA 1
ATOM 1980 C C . LYS B 1 119 ? -0.007 12.211 -3.717 1 97.19 119 LYS B C 1
ATOM 1982 O O . LYS B 1 119 ? -1.209 12.047 -3.938 1 97.19 119 LYS B O 1
ATOM 1987 N N . LEU B 1 120 ? 0.727 11.258 -3.355 1 98.12 120 LEU B N 1
ATOM 1988 C CA . LEU B 1 120 ? 0.134 10.023 -2.84 1 98.12 120 LEU B CA 1
ATOM 1989 C C . LEU B 1 120 ? -0.639 10.289 -1.554 1 98.12 120 LEU B C 1
ATOM 1991 O O . LEU B 1 120 ? -0.074 10.789 -0.576 1 98.12 120 LEU B O 1
ATOM 1995 N N . PRO B 1 121 ? -1.938 9.922 -1.511 1 98.56 121 PRO B N 1
ATOM 1996 C CA . PRO B 1 121 ? -2.688 10.148 -0.273 1 98.56 121 PRO B CA 1
ATOM 1997 C C . PRO B 1 121 ? -2.24 9.242 0.866 1 98.56 121 PRO B C 1
ATOM 1999 O O . PRO B 1 121 ? -2.105 8.031 0.676 1 98.56 121 PRO B O 1
ATOM 2002 N N . LEU B 1 122 ? -1.967 9.82 1.939 1 98.75 122 LEU B N 1
ATOM 2003 C CA . LEU B 1 122 ? -1.677 9.141 3.201 1 98.75 122 LEU B CA 1
ATOM 2004 C C . LEU B 1 122 ? -2.742 9.461 4.242 1 98.75 122 LEU B C 1
ATOM 2006 O O . LEU B 1 122 ? -2.924 10.617 4.621 1 98.75 122 LEU B O 1
ATOM 2010 N N . GLU B 1 123 ? -3.381 8.445 4.621 1 98.81 123 GLU B N 1
ATOM 2011 C CA . GLU B 1 123 ? -4.449 8.586 5.605 1 98.81 123 GLU B CA 1
ATOM 2012 C C . GLU B 1 123 ? -3.92 8.375 7.023 1 98.81 123 GLU B C 1
ATOM 2014 O O . GLU B 1 123 ? -3.133 7.461 7.27 1 98.81 123 GLU B O 1
ATOM 2019 N N . LEU B 1 124 ? -4.234 9.273 7.906 1 98.75 124 LEU B N 1
ATOM 2020 C CA . LEU B 1 124 ? -4.016 9.102 9.336 1 98.75 124 LEU B CA 1
ATOM 2021 C C . LEU B 1 124 ? -5.312 8.719 10.047 1 98.75 124 LEU B C 1
ATOM 2023 O O . LEU B 1 124 ? -6.285 9.477 10.016 1 98.75 124 LEU B O 1
ATOM 2027 N N . TYR B 1 125 ? -5.289 7.547 10.594 1 98.5 125 TYR B N 1
ATOM 2028 C CA . TYR B 1 125 ? -6.477 6.973 11.219 1 98.5 125 TYR B CA 1
ATOM 2029 C C . TYR B 1 125 ? -6.262 6.777 12.719 1 98.5 125 TYR B C 1
ATOM 2031 O O . TYR B 1 125 ? -5.328 6.09 13.133 1 98.5 125 TYR B O 1
ATOM 2039 N N . GLU B 1 126 ? -7.141 7.367 13.5 1 98.19 126 GLU B N 1
ATOM 2040 C CA . GLU B 1 126 ? -6.945 7.375 14.945 1 98.19 126 GLU B CA 1
ATOM 2041 C C . GLU B 1 126 ? -7.316 6.027 15.562 1 98.19 126 GLU B C 1
ATOM 2043 O O . GLU B 1 126 ? -8.352 5.453 15.227 1 98.19 126 GLU B O 1
ATOM 2048 N N . ALA B 1 127 ? -6.387 5.457 16.406 1 93 127 ALA B N 1
ATOM 2049 C CA . ALA B 1 127 ? -6.598 4.172 17.062 1 93 127 ALA B CA 1
ATOM 2050 C C . ALA B 1 127 ? -7.812 4.227 17.984 1 93 127 ALA B C 1
ATOM 2052 O O . ALA B 1 127 ? -8.141 5.285 18.531 1 93 127 ALA B O 1
#

Solvent-accessible surface area (backbone atoms only — not comparable to full-atom values): 13403 Å² total; per-residue (Å²): 107,68,66,44,80,45,37,38,30,31,30,36,70,50,55,68,63,42,51,44,44,48,32,72,69,58,56,34,42,81,75,45,79,42,77,40,73,95,63,59,24,41,41,36,36,29,16,50,95,82,41,65,41,39,37,42,29,31,45,74,80,43,47,72,47,60,66,86,68,46,30,25,28,63,56,38,44,27,27,24,20,81,49,54,69,60,42,51,52,52,38,44,76,72,72,40,70,60,52,75,78,41,65,41,84,88,78,66,38,43,31,34,38,34,58,48,94,71,62,37,44,34,30,44,34,34,104,108,69,67,45,80,44,35,38,30,31,32,38,72,50,56,70,62,43,49,43,43,48,32,72,68,58,56,35,43,82,74,46,80,44,78,40,72,93,64,59,22,41,42,36,34,28,16,50,95,84,41,65,41,38,37,41,30,32,45,74,82,44,48,73,46,61,66,86,68,47,30,25,28,63,56,38,44,26,28,24,18,80,48,55,69,59,42,52,50,51,36,44,76,72,72,41,71,63,52,76,78,42,65,40,84,88,79,68,39,45,32,33,38,33,58,48,94,70,61,38,44,34,32,44,33,35,106

pLDDT: mean 96.81, std 2.68, range [84.0, 98.81]

InterPro domains:
  IPR004360 Glyoxalase/fosfomycin resistance/dioxygenase domain [PF00903] (5-124)
  IPR029068 Glyoxalase/Bleomycin resistance protein/Dihydroxybiphenyl dioxygenase [G3DSA:3.10.180.10] (7-126)
  IPR029068 Glyoxalase/Bleomycin resistance protein/Dihydroxybiphenyl dioxygenase [SSF54593] (1-126)
  IPR037478 YwkD-like domain [NF008551] (2-126)
  IPR037478 YwkD-like domain [NF050075] (2-126)
  IPR037478 YwkD-like domain [cd08352] (3-126)
  IPR037523 Vicinal oxygen chelate (VOC), core domain [PS51819] (4-127)
  IPR051332 Fosfomycin Resistance Enzymes [PTHR36113] (4-126)

Secondary structure (DSSP, 8-state):
-EEEEEEEEEEESSHHHHHHIIIIIT-PEEEEEEEEGGGTEEEEEEEETTEEEEEEEE-SSPPPP-BTTBPSEEEEEEEEES-HHHHHHHHHHTT---PPPEE-TTT--EEEEEE-TT--EEEEEE-/-EEEEEEEEEEESSHHHHHHIIIIIT-PEEEEEEEEGGGTEEEEEEEETTEEEEEEEE-SSPPPP-BTTBPSEEEEEEEEES-HHHHHHHHHHTT---PPPEE-TTT--EEEEEE-TT--EEEEEE-

Radius of gyration: 17.75 Å; Cα contacts (8 Å, |Δi|>4): 607; chains: 2; bounding box: 49×47×37 Å

Organism: Bacillus amyloliquefaciens (strain ATCC 23350 / DSM 7 / BCRC 11601 / CCUG 28519 / NBRC 15535 / NRRL B-14393 / F) (NCBI:txid692420)

Foldseek 3Di:
DDDDDQEEEDEDADVVQQVCCVPVQVNWDWPDWDQDPVFRKIWTFTHDPPGTYYIYMYGHHDDAQDVVPHDPDDAAAEDEDADPVVSQVSNVVVPWHKDDWDADPVPRWIKIWTAGPSRHIYIYTYD/DDDDDQEEEDEDADVVQQVCCVPVQVNWDWPDWDQDPVFRKIWTFTHDPPGTYYIYMYGHHDDAQDVVPHDPDDAAEEDEDADPVVSQVSNVVVPWHKDDWDADPVPRWIKIWTAGPSRHIYIYTYD